Protein AF-A0A812TJQ4-F1 (afdb_monomer)

Solvent-accessible surface area (backbone atoms only — not comparable to full-atom values): 11816 Å² total; per-residue (Å²): 116,70,71,61,57,50,56,60,50,46,57,49,60,72,51,24,31,85,94,29,49,72,49,58,52,62,63,62,47,48,61,60,59,53,50,46,32,61,69,75,33,72,90,37,63,66,59,23,49,51,51,35,42,51,52,53,50,53,49,46,52,50,48,72,71,55,58,30,37,68,50,67,63,57,45,52,50,54,46,51,53,50,49,52,50,44,52,48,49,57,59,53,57,76,70,57,77,92,57,60,73,75,54,37,58,55,40,50,53,48,52,53,48,50,50,52,51,50,51,52,50,47,53,53,49,50,50,48,51,51,45,53,50,49,54,63,67,64,51,85,74,92,80,83,86,68,99,78,67,68,79,80,68,62,54,70,66,58,45,51,49,51,52,51,54,49,52,53,54,57,71,71,44,55,71,68,58,49,51,53,58,56,66,73,46,54,74,68,57,49,53,52,51,53,50,51,53,53,49,44,51,70,77,69,49,133

Mean predicted aligned error: 12.9 Å

Sequence (206 aa):
NYQRHVAASEFLIDKFRLDSWWFGLPLLLRGPLLSLPLLLFTNNPATQVVLMSLTLIAYVVL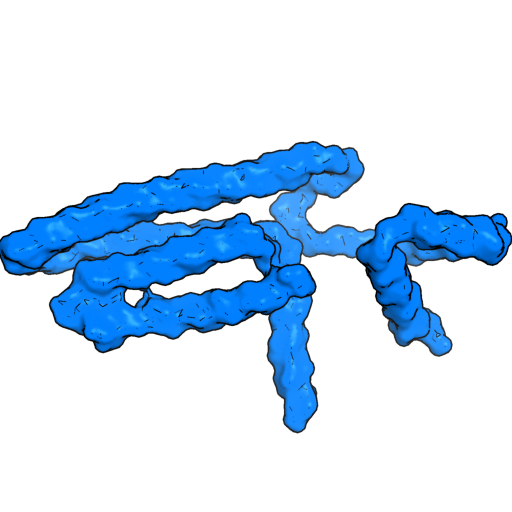LSLAWPFKVPILNAVDAACTWALILLILGGSLHLPPMDEEMLMSAAVSTVGSVIFAAVALMGALTAVIWAGAVHVRTPAERRFGILDLAFLPKHSELAESVHLTARKLLSMDYDELSEQLRMLPSFDTKLLHTSLHLLELEVLP

Structure (mmCIF, N/CA/C/O backbone):
data_AF-A0A812TJQ4-F1
#
_entry.id   AF-A0A812TJQ4-F1
#
loop_
_atom_site.group_PDB
_atom_site.id
_atom_site.type_symbol
_atom_site.label_atom_id
_atom_site.label_alt_id
_atom_site.label_comp_id
_atom_site.label_asym_id
_atom_site.label_entity_id
_atom_site.label_seq_id
_atom_site.pdbx_PDB_ins_code
_atom_site.Cartn_x
_atom_site.Cartn_y
_atom_site.Cartn_z
_atom_site.occupancy
_atom_site.B_iso_or_equiv
_atom_site.auth_seq_id
_atom_site.auth_comp_id
_atom_site.auth_asym_id
_atom_site.auth_atom_id
_atom_site.pdbx_PDB_model_num
ATOM 1 N N . ASN A 1 1 ? 15.831 -20.317 21.070 1.00 57.31 1 ASN A N 1
ATOM 2 C CA . ASN A 1 1 ? 15.302 -20.217 19.688 1.00 57.31 1 ASN A CA 1
ATOM 3 C C . ASN A 1 1 ? 13.919 -19.584 19.588 1.00 57.31 1 ASN A C 1
ATOM 5 O O . ASN A 1 1 ? 13.732 -18.800 18.672 1.00 57.31 1 ASN A O 1
ATOM 9 N N . TYR A 1 2 ? 12.989 -19.819 20.521 1.00 55.56 2 TYR A N 1
ATOM 10 C CA . TYR A 1 2 ? 11.630 -19.249 20.472 1.00 55.56 2 TYR A CA 1
ATOM 11 C C . TYR A 1 2 ? 11.585 -17.706 20.403 1.00 55.56 2 TYR A C 1
ATOM 13 O O . TYR A 1 2 ? 10.922 -17.145 19.538 1.00 55.56 2 TYR A O 1
ATOM 21 N N . GLN A 1 3 ? 12.396 -17.015 21.212 1.00 60.62 3 GLN A N 1
ATOM 22 C CA . GLN A 1 3 ? 12.445 -15.543 21.248 1.00 60.62 3 GLN A CA 1
ATOM 23 C C . GLN A 1 3 ? 12.819 -14.877 19.907 1.00 60.62 3 GLN A C 1
ATOM 25 O O . GLN A 1 3 ? 12.382 -13.764 19.638 1.00 60.62 3 GLN A O 1
ATOM 30 N N . ARG A 1 4 ? 13.584 -15.549 19.031 1.00 56.75 4 ARG A N 1
ATOM 31 C CA . ARG A 1 4 ? 13.962 -14.987 17.718 1.00 56.75 4 ARG A CA 1
ATOM 32 C C . ARG A 1 4 ? 12.811 -15.016 16.711 1.00 56.75 4 ARG A C 1
ATOM 34 O O . ARG A 1 4 ? 12.702 -14.111 15.892 1.00 56.75 4 ARG A O 1
ATOM 41 N N . HIS A 1 5 ? 11.953 -16.033 16.780 1.00 59.09 5 HIS A N 1
ATOM 42 C CA . HIS A 1 5 ? 10.779 -16.133 15.911 1.00 59.09 5 HIS A CA 1
ATOM 43 C C . HIS A 1 5 ? 9.682 -15.147 16.326 1.00 59.09 5 HIS A C 1
ATOM 45 O O . HIS A 1 5 ? 9.005 -14.594 15.461 1.00 59.09 5 HIS A O 1
ATOM 51 N N . VAL A 1 6 ? 9.563 -14.868 17.628 1.00 67.00 6 VAL A N 1
ATOM 52 C CA . VAL A 1 6 ? 8.641 -13.853 18.157 1.00 67.00 6 VAL A CA 1
ATOM 53 C C . VAL A 1 6 ? 9.036 -12.458 17.666 1.00 67.00 6 VAL A C 1
ATOM 55 O O . VAL A 1 6 ? 8.217 -11.801 17.036 1.00 67.00 6 VAL A O 1
ATOM 58 N N . ALA A 1 7 ? 10.310 -12.068 17.788 1.00 64.69 7 ALA A N 1
ATOM 59 C CA . ALA A 1 7 ? 10.785 -10.751 17.341 1.00 64.69 7 ALA A CA 1
ATOM 60 C C . ALA A 1 7 ? 10.601 -10.496 15.826 1.00 64.69 7 ALA A C 1
ATOM 62 O O . ALA A 1 7 ? 10.274 -9.388 15.400 1.00 64.69 7 ALA A O 1
ATOM 63 N N . ALA A 1 8 ? 10.789 -11.521 14.985 1.00 61.09 8 ALA A N 1
ATOM 64 C CA . ALA A 1 8 ? 10.570 -11.398 13.540 1.00 61.09 8 ALA A CA 1
ATOM 65 C C . ALA A 1 8 ? 9.080 -11.240 13.184 1.00 61.09 8 ALA A C 1
ATOM 67 O O . ALA A 1 8 ? 8.730 -10.528 12.243 1.00 61.09 8 ALA A O 1
ATOM 68 N N . SER A 1 9 ? 8.210 -11.891 13.957 1.00 62.88 9 SER A N 1
ATOM 69 C CA . SER A 1 9 ? 6.757 -11.805 13.795 1.00 62.88 9 SER A CA 1
ATOM 70 C C . SER A 1 9 ? 6.228 -10.463 14.304 1.00 62.88 9 SER A C 1
ATOM 72 O O . SER A 1 9 ? 5.393 -9.849 13.646 1.00 62.88 9 SER A O 1
ATOM 74 N N . GLU A 1 10 ? 6.776 -9.956 15.411 1.00 67.19 10 GLU A N 1
ATOM 75 C CA . GLU A 1 10 ? 6.482 -8.623 15.946 1.00 67.19 10 GLU A CA 1
ATOM 76 C C . GLU A 1 10 ? 6.785 -7.528 14.927 1.00 67.19 10 GLU A C 1
ATOM 78 O O . GLU A 1 10 ? 5.955 -6.653 14.723 1.00 67.19 10 GLU A O 1
ATOM 83 N N . PHE A 1 11 ? 7.905 -7.606 14.202 1.00 64.69 11 PHE A N 1
ATOM 84 C CA . PHE A 1 11 ? 8.215 -6.625 13.157 1.00 64.69 11 PHE A CA 1
ATOM 85 C C . PHE A 1 11 ? 7.132 -6.545 12.066 1.00 64.69 11 PHE A C 1
ATOM 87 O O . PHE A 1 11 ? 6.786 -5.452 11.609 1.00 64.69 11 PHE A O 1
ATOM 94 N N . LEU A 1 12 ? 6.592 -7.694 11.645 1.00 62.44 12 LEU A N 1
ATOM 95 C CA . LEU A 1 12 ? 5.534 -7.750 10.635 1.00 62.44 12 LEU A CA 1
ATOM 96 C C . LEU A 1 12 ? 4.195 -7.262 11.203 1.00 62.44 12 LEU A C 1
ATOM 98 O O . LEU A 1 12 ? 3.496 -6.486 10.556 1.00 62.44 12 LEU A O 1
ATOM 102 N N . ILE A 1 13 ? 3.852 -7.675 12.421 1.00 67.25 13 ILE A N 1
ATOM 103 C CA . ILE A 1 13 ? 2.570 -7.354 13.065 1.00 67.25 13 ILE A CA 1
ATOM 104 C C . ILE A 1 13 ? 2.519 -5.890 13.525 1.00 67.25 13 ILE A C 1
ATOM 106 O O . ILE A 1 13 ? 1.453 -5.271 13.528 1.00 67.25 13 ILE A O 1
ATOM 110 N N . ASP A 1 14 ? 3.656 -5.305 13.897 1.00 73.19 14 ASP A N 1
ATOM 111 C CA . ASP A 1 14 ? 3.719 -3.937 14.400 1.00 73.19 14 ASP A CA 1
ATOM 112 C C . ASP A 1 14 ? 3.573 -2.908 13.270 1.00 73.19 14 ASP A C 1
ATOM 114 O O . ASP A 1 14 ? 2.808 -1.948 13.391 1.00 73.19 14 ASP A O 1
ATOM 118 N N . LYS A 1 15 ? 4.203 -3.153 12.114 1.00 70.88 15 LYS A N 1
ATOM 119 C CA . LYS A 1 15 ? 4.196 -2.208 10.984 1.00 70.88 15 LYS A CA 1
ATOM 120 C C . LYS A 1 15 ? 3.015 -2.373 10.029 1.00 70.88 15 LYS A C 1
ATOM 122 O O . LYS A 1 15 ? 2.535 -1.373 9.479 1.00 70.88 15 LYS A O 1
ATOM 127 N N . PHE A 1 16 ? 2.549 -3.603 9.819 1.00 77.44 16 PHE A N 1
ATOM 128 C CA . PHE A 1 16 ? 1.490 -3.896 8.856 1.00 77.44 16 PHE A CA 1
ATOM 129 C C . PHE A 1 16 ? 0.122 -4.038 9.514 1.00 77.44 16 PHE A C 1
ATOM 131 O O . PHE A 1 16 ? -0.013 -4.448 10.666 1.00 77.44 16 PHE A O 1
ATOM 138 N N . ARG A 1 17 ? -0.928 -3.702 8.766 1.00 75.50 17 ARG A N 1
ATOM 139 C CA . ARG A 1 17 ? -2.298 -4.052 9.136 1.00 75.50 17 ARG A CA 1
ATOM 140 C C . ARG A 1 17 ? -2.435 -5.573 9.162 1.00 75.50 17 ARG A C 1
ATOM 142 O O . ARG A 1 17 ? -1.946 -6.247 8.257 1.00 75.50 17 ARG A O 1
ATOM 149 N N . LEU A 1 18 ? -3.154 -6.095 10.156 1.00 74.19 18 LEU A N 1
ATOM 150 C CA . LEU A 1 18 ? -3.429 -7.530 10.284 1.00 74.19 18 LEU A CA 1
ATOM 151 C C . LEU A 1 18 ? -4.125 -8.114 9.046 1.00 74.19 18 LEU A C 1
ATOM 153 O O . LEU A 1 18 ? -3.886 -9.269 8.732 1.00 74.19 18 LEU A O 1
ATOM 157 N N . ASP A 1 19 ? -4.902 -7.328 8.299 1.00 73.44 19 ASP A N 1
ATOM 158 C CA . ASP A 1 19 ? -5.558 -7.780 7.059 1.00 73.44 19 ASP A CA 1
ATOM 159 C C . ASP A 1 19 ? -4.585 -7.917 5.868 1.00 73.44 19 ASP A C 1
ATOM 161 O O . ASP A 1 19 ? -4.862 -8.625 4.899 1.00 73.44 19 ASP A O 1
ATOM 165 N N . SER A 1 20 ? -3.423 -7.261 5.946 1.00 81.88 20 SER A N 1
ATOM 166 C CA . SER A 1 20 ? -2.443 -7.137 4.858 1.00 81.88 20 SER A CA 1
ATOM 167 C C . SER A 1 20 ? -1.052 -7.644 5.262 1.00 81.88 20 SER A C 1
ATOM 169 O O . SER A 1 20 ? -0.049 -7.241 4.674 1.00 81.88 20 SER A O 1
ATOM 171 N N . TRP A 1 21 ? -0.967 -8.544 6.249 1.00 81.81 21 TRP A N 1
ATOM 172 C CA . TRP A 1 21 ? 0.299 -9.109 6.750 1.00 81.81 21 TRP A CA 1
ATOM 173 C C . TRP A 1 21 ? 1.135 -9.790 5.653 1.00 81.81 21 TRP A C 1
ATOM 175 O O . TRP A 1 21 ? 2.367 -9.754 5.685 1.00 81.81 21 TRP A O 1
ATOM 185 N N . TRP A 1 22 ? 0.467 -10.360 4.642 1.00 85.62 22 TRP A N 1
ATOM 186 C CA . TRP A 1 22 ? 1.092 -11.003 3.484 1.00 85.62 22 TRP A CA 1
ATOM 187 C C . TRP A 1 22 ? 1.943 -10.034 2.653 1.00 85.62 22 TRP A C 1
ATOM 189 O O . TRP A 1 22 ? 2.843 -10.474 1.939 1.00 85.62 22 TRP A O 1
ATOM 199 N N . PHE A 1 23 ? 1.714 -8.721 2.772 1.00 89.31 23 PHE A N 1
ATOM 200 C CA . PHE A 1 23 ? 2.459 -7.698 2.041 1.00 89.31 23 PHE A CA 1
ATOM 201 C C . PHE A 1 23 ? 3.937 -7.609 2.448 1.00 89.31 23 PHE A C 1
ATOM 203 O O . PHE A 1 23 ? 4.776 -7.156 1.664 1.00 89.31 23 PHE A O 1
ATOM 210 N N . GLY A 1 24 ? 4.291 -8.113 3.634 1.00 87.94 24 GLY A N 1
ATOM 211 C CA . GLY A 1 24 ? 5.691 -8.256 4.027 1.00 87.94 24 GLY A CA 1
ATOM 212 C C . GLY A 1 24 ? 6.507 -9.053 3.001 1.00 87.94 24 GLY A C 1
ATOM 213 O O . GLY A 1 24 ? 7.674 -8.739 2.776 1.00 87.94 24 GLY A O 1
ATOM 214 N N . LEU A 1 25 ? 5.891 -10.021 2.310 1.00 89.81 25 LEU A N 1
ATOM 215 C CA . LEU A 1 25 ? 6.563 -10.827 1.292 1.00 89.81 25 LEU A CA 1
ATOM 216 C C . LEU A 1 25 ? 6.905 -10.016 0.020 1.00 89.81 25 LEU A C 1
ATOM 218 O O . LEU A 1 25 ? 8.087 -9.977 -0.321 1.00 89.81 25 LEU A O 1
ATOM 222 N N . PRO A 1 26 ? 5.963 -9.327 -0.662 1.00 91.56 26 PRO A N 1
ATOM 223 C CA . PRO A 1 26 ? 6.285 -8.383 -1.735 1.00 91.56 26 PRO A CA 1
ATOM 224 C C . PRO A 1 26 ? 7.348 -7.344 -1.359 1.00 91.56 26 PRO A C 1
ATOM 226 O O . PRO A 1 26 ? 8.240 -7.075 -2.163 1.00 91.56 26 PRO A O 1
ATOM 229 N N . LEU A 1 27 ? 7.295 -6.792 -0.139 1.00 91.12 27 LEU A N 1
ATOM 230 C CA . LEU A 1 27 ? 8.295 -5.831 0.338 1.00 91.12 27 LEU A CA 1
ATOM 231 C C . LEU A 1 27 ? 9.701 -6.448 0.404 1.00 91.12 27 LEU A C 1
ATOM 233 O O . LEU A 1 27 ? 10.663 -5.828 -0.046 1.00 91.12 27 LEU A O 1
ATOM 237 N N . LEU A 1 28 ? 9.823 -7.669 0.928 1.00 90.81 28 LEU A N 1
ATOM 238 C CA . LEU A 1 28 ? 11.103 -8.377 1.028 1.00 90.81 28 LEU A CA 1
ATOM 239 C C . LEU A 1 28 ? 11.617 -8.847 -0.338 1.00 90.81 28 LEU A C 1
ATOM 241 O O . LEU A 1 28 ? 12.813 -8.756 -0.606 1.00 90.81 28 LEU A O 1
ATOM 245 N N . LEU A 1 29 ? 10.726 -9.323 -1.213 1.00 93.19 29 LEU A N 1
ATOM 246 C CA . LEU A 1 29 ? 11.076 -9.810 -2.551 1.00 93.19 29 LEU A CA 1
ATOM 247 C C . LEU A 1 29 ? 11.483 -8.690 -3.508 1.00 93.19 29 LEU A C 1
ATOM 249 O O . LEU A 1 29 ? 12.239 -8.945 -4.444 1.00 93.19 29 LEU A O 1
ATOM 253 N N . ARG A 1 30 ? 11.037 -7.452 -3.270 1.00 93.31 30 ARG A N 1
ATOM 254 C CA . ARG A 1 30 ? 11.365 -6.293 -4.108 1.00 93.31 30 ARG A CA 1
ATOM 255 C C . ARG A 1 30 ? 12.871 -6.134 -4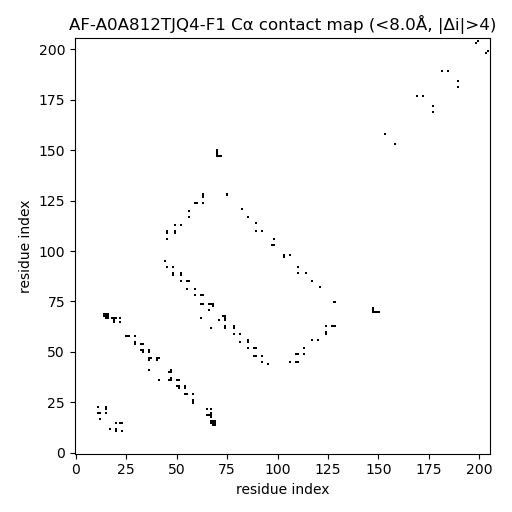.327 1.00 93.31 30 ARG A C 1
ATOM 257 O O . ARG A 1 30 ? 13.294 -5.964 -5.462 1.00 93.31 30 ARG A O 1
ATOM 264 N N . GLY A 1 31 ? 13.679 -6.190 -3.268 1.00 92.88 31 GLY A N 1
ATOM 265 C CA . GLY A 1 31 ? 15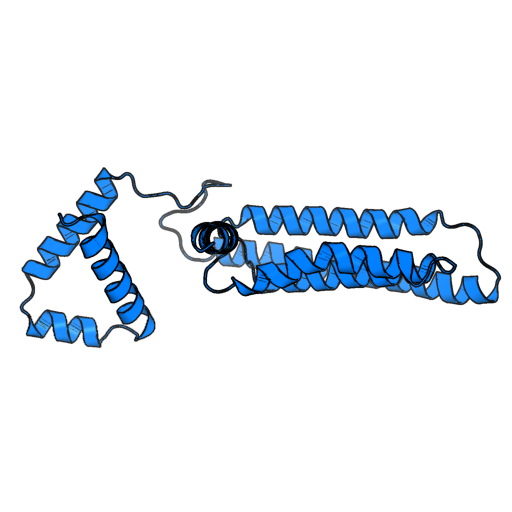.135 -6.013 -3.370 1.00 92.88 31 GLY A CA 1
ATOM 266 C C . GLY A 1 31 ? 15.801 -7.059 -4.279 1.00 92.88 31 GLY A C 1
ATOM 267 O O . GLY A 1 31 ? 16.426 -6.680 -5.270 1.00 92.88 31 GLY A O 1
ATOM 268 N N . PRO A 1 32 ? 15.633 -8.364 -3.999 1.00 94.25 32 PRO A N 1
ATOM 269 C CA . PRO A 1 32 ? 16.142 -9.441 -4.851 1.00 94.25 32 PRO A CA 1
ATOM 270 C C . PRO A 1 32 ? 15.614 -9.412 -6.293 1.00 94.25 32 PRO A C 1
ATOM 272 O O . PRO A 1 32 ? 16.364 -9.665 -7.233 1.00 94.25 32 PRO A O 1
ATOM 275 N N . LEU A 1 33 ? 14.336 -9.079 -6.498 1.00 93.25 33 LEU A N 1
ATOM 276 C CA . LEU A 1 33 ? 13.767 -8.978 -7.846 1.00 93.25 33 LEU A CA 1
ATOM 277 C C . LEU A 1 33 ? 14.369 -7.816 -8.648 1.00 93.25 33 LEU A C 1
ATOM 279 O O . LEU A 1 33 ? 14.461 -7.915 -9.866 1.00 93.25 33 LEU A O 1
ATOM 283 N N . LEU A 1 34 ? 14.826 -6.745 -7.991 1.00 93.75 34 LEU A N 1
ATOM 284 C CA . LEU A 1 34 ? 15.532 -5.649 -8.661 1.00 93.75 34 LEU A CA 1
ATOM 285 C C . LEU A 1 34 ? 16.980 -5.988 -9.015 1.00 93.75 34 LEU A C 1
ATOM 287 O O . LEU A 1 34 ? 17.499 -5.442 -9.985 1.00 93.75 34 LEU A O 1
ATOM 291 N N . SER A 1 35 ? 17.639 -6.876 -8.267 1.00 94.62 35 SER A N 1
ATOM 292 C CA . SER A 1 35 ? 19.011 -7.293 -8.576 1.00 94.62 35 SER A CA 1
ATOM 293 C C . SER A 1 35 ? 19.081 -8.398 -9.633 1.00 94.62 35 SER A C 1
ATOM 295 O O . SER A 1 35 ? 20.073 -8.486 -10.353 1.00 94.62 35 SER A O 1
ATOM 297 N N . LEU A 1 36 ? 18.031 -9.212 -9.781 1.00 93.00 36 LEU A N 1
ATOM 298 C CA . LEU A 1 36 ? 17.988 -10.304 -10.760 1.00 93.00 36 LEU A CA 1
ATOM 299 C C . LEU A 1 36 ? 18.231 -9.859 -12.215 1.00 93.00 36 LEU A C 1
ATOM 301 O O . LEU A 1 36 ? 19.069 -10.478 -12.873 1.00 93.00 36 LEU A O 1
ATOM 305 N N . PRO A 1 37 ? 17.582 -8.800 -12.741 1.00 91.06 37 PRO A N 1
ATOM 306 C CA . PRO A 1 37 ? 17.833 -8.335 -14.102 1.00 91.06 37 PRO A CA 1
ATOM 307 C C . PRO A 1 37 ? 19.293 -7.947 -14.341 1.00 91.06 37 PRO A C 1
ATOM 309 O O . PRO A 1 37 ? 19.843 -8.280 -15.389 1.00 91.06 37 PRO A O 1
ATOM 312 N N . LEU A 1 38 ? 19.933 -7.312 -13.352 1.00 90.94 38 LEU A N 1
ATOM 313 C CA . LEU A 1 38 ? 21.341 -6.911 -13.421 1.00 90.94 38 LEU A CA 1
ATOM 314 C C . LEU A 1 38 ? 22.278 -8.121 -13.549 1.00 90.94 38 LEU A C 1
ATOM 316 O O . LEU A 1 38 ? 23.303 -8.033 -14.218 1.00 90.94 38 LEU A O 1
ATOM 320 N N . LEU A 1 39 ? 21.919 -9.250 -12.930 1.00 94.94 39 LEU A N 1
ATOM 321 C CA . LEU A 1 39 ? 22.701 -10.488 -12.977 1.00 94.94 39 LEU A CA 1
ATOM 322 C C . LEU A 1 39 ? 22.457 -11.299 -14.256 1.00 94.94 39 LEU A C 1
ATOM 324 O O . LEU A 1 39 ? 23.391 -11.892 -14.788 1.00 94.94 39 LEU A O 1
ATOM 328 N N . LEU A 1 40 ? 21.213 -11.351 -14.738 1.00 92.38 40 LEU A N 1
ATOM 329 C CA . LEU A 1 40 ? 20.826 -12.206 -15.866 1.00 92.38 40 LEU A CA 1
ATOM 330 C C . LEU A 1 40 ? 21.074 -11.560 -17.234 1.00 92.38 40 LEU A C 1
ATOM 332 O O . LEU A 1 40 ? 21.371 -12.263 -18.196 1.00 92.38 40 LEU A O 1
ATOM 336 N N . PHE A 1 41 ? 20.958 -10.235 -17.334 1.00 87.94 41 PHE A N 1
ATOM 337 C CA . PHE A 1 41 ? 21.015 -9.509 -18.605 1.00 87.94 41 PHE A CA 1
ATOM 338 C C . PHE A 1 41 ? 22.208 -8.561 -18.667 1.00 87.94 41 PHE A C 1
ATOM 340 O O . PHE A 1 41 ? 22.078 -7.437 -19.142 1.00 87.94 41 PHE A O 1
ATOM 347 N N . THR A 1 42 ? 23.380 -8.990 -18.195 1.00 87.38 42 THR A N 1
ATOM 348 C CA . THR A 1 42 ? 24.605 -8.166 -18.120 1.00 87.38 42 THR A CA 1
ATOM 349 C C . THR A 1 42 ? 24.964 -7.468 -19.435 1.00 87.38 42 THR A C 1
ATOM 351 O O . THR A 1 42 ? 25.432 -6.335 -19.413 1.00 87.38 42 THR A O 1
ATOM 354 N N . ASN A 1 43 ? 24.675 -8.103 -20.574 1.00 85.44 43 ASN A N 1
ATOM 355 C CA . ASN A 1 43 ? 24.991 -7.585 -21.910 1.00 85.44 43 ASN A CA 1
ATOM 356 C C . ASN A 1 43 ? 23.852 -6.779 -22.561 1.00 85.44 43 ASN A C 1
ATOM 358 O O . ASN A 1 43 ? 24.022 -6.267 -23.663 1.00 85.44 43 ASN A O 1
ATOM 362 N N . ASN A 1 44 ? 22.679 -6.685 -21.927 1.00 81.88 44 ASN A N 1
ATOM 363 C CA . ASN A 1 44 ? 21.509 -6.019 -22.497 1.00 81.88 44 ASN A CA 1
ATOM 364 C C . ASN A 1 44 ? 20.891 -5.042 -21.478 1.00 81.88 44 ASN A C 1
ATOM 366 O O . ASN A 1 44 ? 19.917 -5.383 -20.797 1.00 81.88 44 ASN A O 1
ATOM 370 N N . PRO A 1 45 ? 21.436 -3.815 -21.367 1.00 82.12 45 PRO A N 1
ATOM 371 C CA . PRO A 1 45 ? 20.978 -2.839 -20.381 1.00 82.12 45 PRO A CA 1
ATOM 372 C C . PRO A 1 45 ? 19.537 -2.373 -20.629 1.00 82.12 45 PRO A C 1
ATOM 374 O O . PRO A 1 45 ? 18.825 -2.065 -19.676 1.00 82.12 45 PRO A O 1
ATOM 377 N N . ALA A 1 46 ? 19.060 -2.392 -21.878 1.00 80.12 46 ALA A N 1
ATOM 378 C CA . ALA A 1 46 ? 17.664 -2.083 -22.185 1.00 80.12 46 ALA A CA 1
ATOM 379 C C . ALA A 1 46 ? 16.711 -3.090 -21.515 1.00 80.12 46 ALA A C 1
ATOM 381 O O . ALA A 1 46 ? 15.737 -2.702 -20.870 1.00 80.12 46 ALA A O 1
ATOM 382 N N . THR A 1 47 ? 17.035 -4.384 -21.581 1.00 81.69 47 THR A N 1
ATOM 383 C CA . THR A 1 47 ? 16.243 -5.436 -20.923 1.00 81.69 47 THR A CA 1
ATOM 384 C C . THR A 1 47 ? 16.310 -5.328 -19.397 1.00 81.69 47 THR A C 1
ATOM 386 O O . THR A 1 47 ? 15.293 -5.522 -18.729 1.00 81.69 47 THR A O 1
ATOM 389 N N . GLN A 1 48 ? 17.466 -4.949 -18.833 1.00 88.56 48 GLN A N 1
ATOM 390 C CA . GLN A 1 48 ? 17.596 -4.684 -17.392 1.00 88.56 48 GLN A CA 1
ATOM 391 C C . GLN A 1 48 ? 16.619 -3.594 -16.933 1.00 88.56 48 GLN A C 1
ATOM 393 O O . GLN A 1 48 ? 15.842 -3.809 -16.002 1.00 88.56 48 GLN A O 1
ATOM 398 N N . VAL A 1 49 ? 16.615 -2.450 -17.628 1.00 85.50 49 VAL A N 1
ATOM 399 C CA . VAL A 1 49 ? 15.749 -1.298 -17.332 1.00 85.50 49 VAL A CA 1
ATOM 400 C C . VAL A 1 49 ? 14.274 -1.693 -17.367 1.00 85.50 49 VAL A C 1
ATOM 402 O O . VAL A 1 49 ? 13.526 -1.353 -16.446 1.00 85.50 49 VAL A O 1
ATOM 405 N N . VAL A 1 50 ? 13.850 -2.440 -18.392 1.00 83.06 50 VAL A N 1
ATOM 406 C CA . VAL A 1 50 ? 12.454 -2.879 -18.545 1.00 83.06 50 VAL A CA 1
ATOM 407 C C . VAL A 1 50 ? 12.030 -3.778 -17.387 1.00 83.06 50 VAL A C 1
ATOM 409 O O . VAL A 1 50 ? 11.006 -3.522 -16.755 1.00 83.06 50 VAL A O 1
ATOM 412 N N . LEU A 1 51 ? 12.818 -4.805 -17.064 1.00 86.81 51 LEU A N 1
ATOM 413 C CA . LEU A 1 51 ? 12.466 -5.768 -16.017 1.00 86.81 51 LEU A CA 1
ATOM 414 C C . LEU A 1 51 ? 12.486 -5.151 -14.613 1.00 86.81 51 LEU A C 1
ATOM 416 O O . LEU A 1 51 ? 11.608 -5.443 -13.795 1.00 86.81 51 LEU A O 1
ATOM 420 N N . MET A 1 52 ? 13.442 -4.259 -14.334 1.00 91.12 52 MET A N 1
ATOM 421 C CA . MET A 1 52 ? 13.464 -3.502 -13.079 1.00 91.12 52 MET A CA 1
ATOM 422 C C . MET A 1 52 ? 12.239 -2.587 -12.966 1.00 91.12 52 MET A C 1
ATOM 424 O O . MET A 1 52 ? 11.580 -2.567 -11.926 1.00 91.12 52 MET A O 1
ATOM 428 N N . SER A 1 53 ? 11.883 -1.886 -14.046 1.00 87.19 53 SER A N 1
ATOM 429 C CA . SER A 1 53 ? 10.706 -1.009 -14.077 1.00 87.19 53 SER A CA 1
ATOM 430 C C . SER A 1 53 ? 9.408 -1.795 -13.872 1.00 87.19 53 SER A C 1
ATOM 432 O O . SER A 1 53 ? 8.579 -1.397 -13.058 1.00 87.19 53 SER A O 1
ATOM 434 N N . LEU A 1 54 ? 9.253 -2.950 -14.528 1.00 86.62 54 LEU A N 1
ATOM 435 C CA . LEU A 1 54 ? 8.100 -3.840 -14.342 1.00 86.62 54 LEU A CA 1
ATOM 436 C C . LEU A 1 54 ? 7.969 -4.322 -12.893 1.00 86.62 54 LEU A C 1
ATOM 438 O O . LEU A 1 54 ? 6.869 -4.317 -12.342 1.00 86.62 54 LEU A O 1
ATOM 442 N N . THR A 1 55 ? 9.088 -4.678 -12.259 1.00 92.38 55 THR A N 1
ATOM 443 C CA . THR A 1 55 ? 9.120 -5.098 -10.851 1.00 92.38 55 THR A CA 1
ATOM 444 C C . THR A 1 55 ? 8.617 -3.986 -9.927 1.00 92.38 55 THR A C 1
ATOM 446 O O . THR A 1 55 ? 7.773 -4.228 -9.062 1.00 92.38 55 THR A O 1
ATOM 449 N N . LEU A 1 56 ? 9.093 -2.751 -10.122 1.00 91.25 56 LEU A N 1
ATOM 450 C CA . LEU A 1 56 ? 8.660 -1.602 -9.321 1.00 91.25 56 LEU A CA 1
ATOM 451 C C . LEU A 1 56 ? 7.196 -1.224 -9.576 1.00 91.25 56 LEU A C 1
ATOM 453 O O . LEU A 1 56 ? 6.488 -0.894 -8.626 1.00 91.25 56 LEU A O 1
ATOM 457 N N . ILE A 1 57 ? 6.725 -1.298 -10.824 1.00 86.31 57 ILE A N 1
ATOM 458 C CA . ILE A 1 57 ? 5.322 -1.024 -11.167 1.00 86.31 57 ILE A CA 1
ATOM 459 C C . ILE A 1 57 ? 4.404 -2.054 -10.506 1.00 86.31 57 ILE A C 1
ATOM 461 O O . ILE A 1 57 ? 3.435 -1.672 -9.854 1.00 86.31 57 ILE A O 1
ATOM 465 N N . ALA A 1 58 ? 4.726 -3.348 -10.609 1.00 88.88 58 ALA A N 1
ATOM 466 C CA . ALA A 1 58 ? 3.963 -4.405 -9.950 1.00 88.88 58 ALA A CA 1
ATOM 467 C C . ALA A 1 58 ? 3.903 -4.191 -8.429 1.00 88.88 58 ALA A C 1
ATOM 469 O O . ALA A 1 58 ? 2.835 -4.311 -7.826 1.00 88.88 58 ALA A O 1
ATOM 470 N N . TYR A 1 59 ? 5.026 -3.799 -7.819 1.00 93.12 59 TYR A N 1
ATOM 471 C CA . TYR A 1 59 ? 5.078 -3.451 -6.401 1.00 93.12 59 TYR A CA 1
ATOM 472 C C . TYR A 1 59 ? 4.161 -2.268 -6.054 1.00 93.12 59 TYR A C 1
ATOM 474 O O . TYR A 1 59 ? 3.374 -2.369 -5.116 1.00 93.12 59 TYR A O 1
ATOM 482 N N . VAL A 1 60 ? 4.209 -1.167 -6.813 1.00 88.19 60 VAL A N 1
ATOM 483 C CA . VAL A 1 60 ? 3.356 0.015 -6.575 1.00 88.19 60 VAL A CA 1
ATOM 484 C C . VAL A 1 60 ? 1.876 -0.305 -6.755 1.00 88.19 60 VAL A C 1
ATOM 486 O O . VAL A 1 60 ? 1.055 0.186 -5.981 1.00 88.19 60 VAL A O 1
ATOM 489 N N . VAL A 1 61 ? 1.515 -1.133 -7.739 1.00 84.75 61 VAL A N 1
ATOM 490 C CA . VAL A 1 61 ? 0.132 -1.599 -7.918 1.00 84.75 61 VAL A CA 1
ATOM 491 C C . VAL A 1 61 ? -0.323 -2.374 -6.684 1.00 84.75 61 VAL A C 1
ATOM 493 O O . VAL A 1 61 ? -1.357 -2.042 -6.110 1.00 84.75 61 VAL A O 1
ATOM 496 N N . LEU A 1 62 ? 0.468 -3.346 -6.217 1.00 87.56 62 LEU A N 1
ATOM 497 C CA . LEU A 1 62 ? 0.148 -4.093 -4.999 1.00 87.56 62 LEU A CA 1
ATOM 498 C C . LEU A 1 62 ? 0.049 -3.169 -3.777 1.00 87.56 62 LEU A C 1
ATOM 500 O O . LEU A 1 62 ? -0.887 -3.306 -2.992 1.00 87.56 62 LEU A O 1
ATOM 504 N N . LEU A 1 63 ? 0.973 -2.215 -3.627 1.00 88.12 63 LEU A N 1
ATOM 505 C CA . LEU A 1 63 ? 0.969 -1.231 -2.540 1.00 88.12 63 LEU A CA 1
ATOM 506 C C . LEU A 1 63 ? -0.317 -0.391 -2.555 1.00 88.12 63 LEU A C 1
ATOM 508 O O . LEU A 1 63 ? -0.955 -0.213 -1.517 1.00 88.12 63 LEU A O 1
ATOM 512 N N . SER A 1 64 ? -0.724 0.070 -3.740 1.00 82.38 64 SER A N 1
ATOM 513 C CA . SER A 1 64 ? -1.917 0.902 -3.939 1.00 82.38 64 SER A CA 1
ATOM 514 C C . SER A 1 64 ? -3.220 0.134 -3.721 1.00 82.38 64 SER A C 1
ATOM 516 O O . SER A 1 64 ? -4.218 0.740 -3.342 1.00 82.38 64 SER A O 1
ATOM 518 N N . LEU A 1 65 ? -3.224 -1.182 -3.951 1.00 80.06 65 LEU A N 1
ATOM 519 C CA . LEU A 1 65 ? -4.382 -2.045 -3.706 1.00 80.06 65 LEU A CA 1
ATOM 520 C C . LEU A 1 65 ? -4.490 -2.465 -2.235 1.00 80.06 65 LEU A C 1
ATOM 522 O O . LEU A 1 65 ? -5.588 -2.498 -1.688 1.00 80.06 65 LEU A O 1
ATOM 526 N N . ALA A 1 66 ? -3.366 -2.793 -1.593 1.00 83.25 66 ALA A N 1
ATOM 527 C CA . ALA A 1 66 ? -3.364 -3.409 -0.268 1.00 83.25 66 ALA A CA 1
ATOM 528 C C . ALA A 1 66 ? -3.293 -2.412 0.901 1.00 83.25 66 ALA A C 1
ATOM 530 O O . ALA A 1 66 ? -3.684 -2.783 2.010 1.00 83.25 66 ALA A O 1
ATOM 531 N N . TRP A 1 67 ? -2.765 -1.194 0.683 1.00 84.56 67 TRP A N 1
ATOM 532 C CA . TRP A 1 67 ? -2.499 -0.178 1.724 1.00 84.56 67 TRP A CA 1
ATOM 533 C C . TRP A 1 67 ? -2.013 -0.791 3.048 1.00 84.56 67 TRP A C 1
ATOM 535 O O . TRP A 1 67 ? -2.661 -0.679 4.095 1.00 84.56 67 TRP A O 1
ATOM 545 N N . PRO A 1 68 ? -0.900 -1.533 2.984 1.00 85.75 68 PRO A N 1
ATOM 546 C CA . PRO A 1 68 ? -0.516 -2.486 4.009 1.00 85.75 68 PRO A CA 1
ATOM 547 C C . PRO A 1 68 ? -0.045 -1.818 5.302 1.00 85.75 68 PRO A C 1
ATOM 549 O O . PRO A 1 68 ? -0.170 -2.420 6.368 1.00 85.75 68 PRO A O 1
ATOM 552 N N . PHE A 1 69 ? 0.487 -0.593 5.249 1.00 84.62 69 PHE A N 1
ATOM 553 C CA . PHE A 1 69 ? 0.996 0.085 6.439 1.00 84.62 69 PHE A CA 1
ATOM 554 C C . PHE A 1 69 ? -0.145 0.645 7.291 1.00 84.62 69 PHE A C 1
ATOM 556 O O . PHE A 1 69 ? -1.068 1.274 6.768 1.00 84.62 69 PHE A O 1
ATOM 563 N N . LYS A 1 70 ? -0.043 0.472 8.620 1.00 78.62 70 LYS A N 1
ATOM 564 C CA . LYS A 1 70 ? -1.018 1.018 9.587 1.00 78.62 70 LYS A CA 1
ATOM 565 C C . LYS A 1 70 ? -1.141 2.539 9.492 1.00 78.62 70 LYS A C 1
ATOM 567 O O . LYS A 1 70 ? -2.235 3.074 9.635 1.00 78.62 70 LYS A O 1
ATOM 572 N N . VAL A 1 71 ? -0.021 3.223 9.248 1.00 77.19 71 VAL A N 1
ATOM 573 C CA . VAL A 1 71 ? 0.029 4.678 9.086 1.00 77.19 71 VAL A CA 1
ATOM 574 C C . VAL A 1 71 ? -0.147 5.022 7.599 1.00 77.19 71 VAL A C 1
ATOM 576 O O . VAL A 1 71 ? 0.734 4.692 6.800 1.00 77.19 71 VAL A O 1
ATOM 579 N N . PRO A 1 72 ? -1.230 5.718 7.199 1.00 73.88 72 PRO A N 1
ATOM 580 C CA . PRO A 1 72 ? -1.519 6.026 5.797 1.00 73.88 72 PRO A CA 1
ATOM 581 C C . PRO A 1 72 ? -0.383 6.760 5.077 1.00 73.88 72 PRO A C 1
ATOM 583 O O . PRO A 1 72 ? -0.101 6.453 3.919 1.00 73.88 72 PRO A O 1
ATOM 586 N N . ILE A 1 73 ? 0.317 7.671 5.766 1.00 75.38 73 ILE A N 1
ATOM 587 C CA . ILE A 1 73 ? 1.421 8.419 5.157 1.00 75.38 73 ILE A CA 1
ATOM 588 C C . ILE A 1 73 ? 2.600 7.526 4.757 1.00 75.38 73 ILE A C 1
ATOM 590 O O . ILE A 1 73 ? 3.262 7.822 3.770 1.00 75.38 73 ILE A O 1
ATOM 594 N N . LEU A 1 74 ? 2.836 6.403 5.444 1.00 80.88 74 LEU A N 1
ATOM 595 C CA . LEU A 1 74 ? 3.911 5.484 5.064 1.00 80.88 74 LEU A CA 1
ATOM 596 C C . LEU A 1 74 ? 3.631 4.829 3.708 1.00 80.88 74 LEU A C 1
ATOM 598 O O . LEU A 1 74 ? 4.556 4.682 2.916 1.00 80.88 74 LEU A O 1
ATOM 602 N N . ASN A 1 75 ? 2.365 4.519 3.398 1.00 84.44 75 ASN A N 1
ATOM 603 C CA . ASN A 1 75 ? 1.980 4.032 2.069 1.00 84.44 75 ASN A CA 1
ATOM 604 C C . ASN A 1 75 ? 2.250 5.099 0.996 1.00 84.44 75 ASN A C 1
ATOM 606 O O . ASN A 1 75 ? 2.800 4.790 -0.058 1.00 84.44 75 ASN A O 1
ATOM 610 N N . ALA A 1 76 ? 1.903 6.361 1.274 1.00 78.88 76 ALA A N 1
ATOM 611 C CA . ALA A 1 76 ? 2.128 7.467 0.345 1.00 78.88 76 ALA A CA 1
ATOM 612 C C . ALA A 1 76 ? 3.624 7.740 0.113 1.00 78.88 76 ALA A C 1
ATOM 614 O O . ALA A 1 76 ? 4.044 7.922 -1.028 1.00 78.88 76 ALA A O 1
ATOM 615 N N . VAL A 1 77 ? 4.431 7.729 1.179 1.00 81.44 77 VAL A N 1
ATOM 616 C CA . VAL A 1 77 ? 5.886 7.913 1.101 1.00 81.44 77 VAL A CA 1
ATOM 617 C C . VAL A 1 77 ? 6.534 6.769 0.327 1.00 81.44 77 VAL A C 1
ATOM 619 O O . VAL A 1 77 ? 7.309 7.032 -0.587 1.00 81.44 77 VAL A O 1
ATOM 622 N N . ASP A 1 78 ? 6.196 5.512 0.623 1.00 88.50 78 ASP A N 1
ATOM 623 C CA . ASP A 1 78 ? 6.770 4.368 -0.094 1.00 88.50 78 ASP A CA 1
ATOM 624 C C . ASP A 1 78 ? 6.352 4.348 -1.576 1.00 88.50 78 ASP A C 1
ATOM 626 O O . ASP A 1 78 ? 7.177 4.084 -2.456 1.00 88.50 78 ASP A O 1
ATOM 630 N N . ALA A 1 79 ? 5.110 4.734 -1.888 1.00 85.75 79 ALA A N 1
ATOM 631 C CA . ALA A 1 79 ? 4.662 4.919 -3.266 1.00 85.75 79 ALA A CA 1
ATOM 632 C C . ALA A 1 79 ? 5.461 6.027 -3.973 1.00 85.75 79 ALA A C 1
ATOM 634 O O . ALA A 1 79 ? 5.957 5.812 -5.080 1.00 85.75 79 ALA A O 1
ATOM 635 N N . ALA A 1 80 ? 5.641 7.186 -3.332 1.00 81.56 80 ALA A N 1
ATOM 636 C CA . ALA A 1 80 ? 6.398 8.309 -3.882 1.00 81.56 80 ALA A CA 1
ATOM 637 C C . ALA A 1 80 ? 7.879 7.959 -4.109 1.00 81.56 80 ALA A C 1
ATOM 639 O O . ALA A 1 80 ? 8.414 8.213 -5.189 1.00 81.56 80 ALA A O 1
ATOM 640 N N . CYS A 1 81 ? 8.533 7.319 -3.137 1.00 85.88 81 CYS A N 1
ATOM 641 C CA . CYS A 1 81 ? 9.909 6.839 -3.272 1.00 85.88 81 CYS A CA 1
ATOM 642 C C . CYS A 1 81 ? 10.038 5.812 -4.401 1.00 85.88 81 CYS A C 1
ATOM 644 O O . CYS A 1 81 ? 10.996 5.847 -5.172 1.00 85.88 81 CYS A O 1
ATOM 646 N N . THR A 1 82 ? 9.067 4.909 -4.533 1.00 89.62 82 THR A N 1
ATOM 647 C CA . THR A 1 82 ? 9.090 3.911 -5.604 1.00 89.62 82 THR A CA 1
ATOM 648 C C . THR A 1 82 ? 8.896 4.543 -6.978 1.00 89.62 82 THR A C 1
ATOM 650 O O . THR A 1 82 ? 9.590 4.167 -7.920 1.00 89.62 82 THR A O 1
ATOM 653 N N . TRP A 1 83 ? 8.044 5.562 -7.086 1.00 82.50 83 TRP A N 1
ATOM 654 C CA . TRP A 1 83 ? 7.918 6.362 -8.301 1.00 82.50 83 TRP A CA 1
ATOM 655 C C . TRP A 1 83 ? 9.196 7.107 -8.661 1.00 82.50 83 TRP A C 1
ATOM 657 O O . TRP A 1 83 ? 9.613 7.068 -9.817 1.00 82.50 83 TRP A O 1
ATOM 667 N N . ALA A 1 84 ? 9.850 7.732 -7.683 1.00 81.88 84 ALA A N 1
ATOM 668 C CA . ALA A 1 84 ? 11.131 8.393 -7.899 1.00 81.88 84 ALA A CA 1
ATOM 669 C C . ALA A 1 84 ? 12.186 7.413 -8.441 1.00 81.88 84 ALA A C 1
ATOM 671 O O . ALA A 1 84 ? 12.921 7.755 -9.362 1.00 81.88 84 ALA A O 1
ATOM 672 N N . LEU A 1 85 ? 12.215 6.174 -7.934 1.00 87.94 85 LEU A N 1
ATOM 673 C CA . LEU A 1 85 ? 13.104 5.125 -8.441 1.00 87.94 85 LEU A CA 1
ATOM 674 C C . LEU A 1 85 ? 12.768 4.701 -9.876 1.00 87.94 85 LEU A C 1
ATOM 676 O O . LEU A 1 85 ? 13.684 4.546 -10.679 1.00 87.94 85 LEU A O 1
ATOM 680 N N . ILE A 1 86 ? 11.485 4.549 -10.223 1.00 85.50 86 ILE A N 1
ATOM 681 C CA . ILE A 1 86 ? 11.066 4.253 -11.604 1.00 85.50 86 ILE A CA 1
ATOM 682 C C . ILE A 1 86 ? 11.535 5.367 -12.546 1.00 85.50 86 ILE A C 1
ATOM 684 O O . ILE A 1 86 ? 12.167 5.090 -13.563 1.00 85.50 86 ILE A O 1
ATOM 688 N N . LEU A 1 87 ? 11.279 6.629 -12.189 1.00 80.19 87 LEU A N 1
ATOM 689 C CA . LEU A 1 87 ? 11.695 7.784 -12.987 1.00 80.19 87 LEU A CA 1
ATOM 690 C C . LEU A 1 87 ? 13.218 7.879 -13.110 1.00 80.19 87 LEU A C 1
ATOM 692 O O . LEU A 1 87 ? 13.717 8.204 -14.182 1.00 80.19 87 LEU A O 1
ATOM 696 N N . LEU A 1 88 ? 13.956 7.559 -12.045 1.00 82.69 88 LEU A N 1
ATOM 697 C CA . LEU A 1 88 ? 15.416 7.528 -12.061 1.00 82.69 88 LEU A CA 1
ATOM 698 C C . LEU A 1 88 ? 15.949 6.454 -13.019 1.00 82.69 88 LEU A C 1
ATOM 700 O O . LEU A 1 88 ? 16.843 6.739 -13.811 1.00 82.69 88 LEU A O 1
ATOM 704 N N . ILE A 1 89 ? 15.389 5.241 -12.979 1.00 85.81 89 ILE A N 1
ATOM 705 C CA . ILE A 1 89 ? 15.789 4.130 -13.857 1.00 85.81 89 ILE A CA 1
ATOM 706 C C . ILE A 1 89 ? 15.488 4.466 -15.322 1.00 85.81 89 ILE A C 1
ATOM 708 O O . ILE A 1 89 ? 16.355 4.320 -16.185 1.00 85.81 89 ILE A O 1
ATOM 712 N N . LEU A 1 90 ? 14.287 4.976 -15.606 1.00 79.75 90 LEU A N 1
ATOM 713 C CA . LEU A 1 90 ? 13.895 5.368 -16.961 1.00 79.75 90 LEU A CA 1
ATOM 714 C C . LEU A 1 90 ? 14.701 6.572 -17.465 1.00 79.75 90 LEU A C 1
ATOM 716 O O . LEU A 1 90 ? 15.174 6.558 -18.598 1.00 79.75 90 LEU A O 1
ATOM 720 N N . GLY A 1 91 ? 14.930 7.586 -16.630 1.00 74.69 91 GLY A N 1
ATOM 721 C CA . GLY A 1 91 ? 15.762 8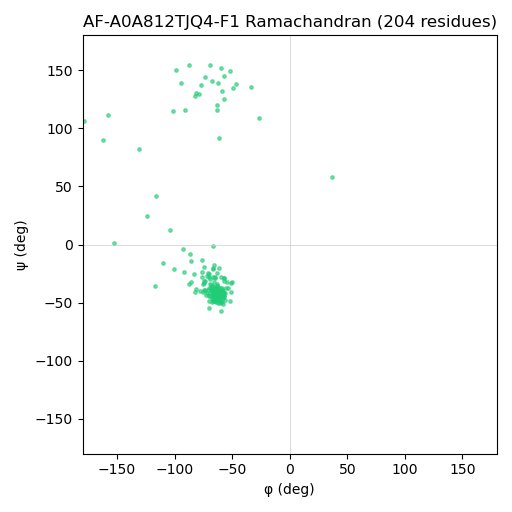.742 -16.977 1.00 74.69 91 GLY A CA 1
ATOM 722 C C . GLY A 1 91 ? 17.227 8.365 -17.215 1.00 74.69 91 GLY A C 1
ATOM 723 O O . GLY A 1 91 ? 17.856 8.866 -18.147 1.00 74.69 91 GLY A O 1
ATOM 724 N N . GLY A 1 92 ? 17.759 7.426 -16.430 1.00 74.38 92 GLY A N 1
ATOM 725 C CA . GLY A 1 92 ? 19.087 6.852 -16.644 1.00 74.38 92 GLY A CA 1
ATOM 726 C C . GLY A 1 92 ? 19.196 6.098 -17.971 1.00 74.38 92 GLY A C 1
ATOM 727 O O . GLY A 1 92 ? 20.219 6.193 -18.645 1.00 74.38 92 GLY A O 1
ATOM 728 N N . SER A 1 93 ? 18.122 5.424 -18.400 1.00 77.19 93 SER A N 1
ATOM 729 C CA . SER A 1 93 ? 18.104 4.672 -19.662 1.00 77.19 93 SER A CA 1
ATOM 730 C C . SER A 1 93 ? 18.299 5.544 -20.910 1.00 77.19 93 SER A C 1
ATOM 732 O O . SE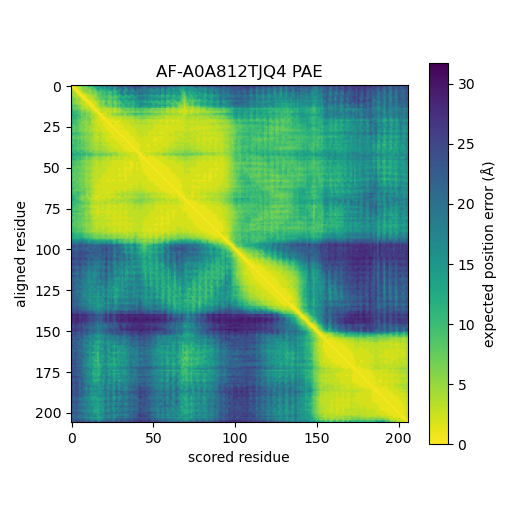R A 1 93 ? 18.819 5.062 -21.914 1.00 77.19 93 SER A O 1
ATOM 734 N N . LEU A 1 94 ? 17.969 6.840 -20.832 1.00 68.31 94 LEU A N 1
ATOM 735 C CA . LEU A 1 94 ? 18.189 7.806 -21.917 1.00 68.31 94 LEU A CA 1
ATOM 736 C C . LEU A 1 94 ? 19.676 8.054 -22.214 1.00 68.31 94 LEU A C 1
ATOM 738 O O . LEU A 1 94 ? 20.004 8.566 -23.279 1.00 68.31 94 LEU A O 1
ATOM 742 N N . HIS A 1 95 ? 20.566 7.701 -21.284 1.00 71.94 95 HIS A N 1
ATOM 743 C CA . HIS A 1 95 ? 22.012 7.898 -21.396 1.00 71.94 95 HIS A CA 1
ATOM 744 C C . HIS A 1 95 ? 22.766 6.599 -21.721 1.00 71.94 95 HIS A C 1
ATOM 746 O O . HIS A 1 95 ? 23.991 6.550 -21.596 1.00 71.94 95 HIS A O 1
ATOM 752 N N . LEU A 1 96 ? 22.059 5.531 -22.104 1.00 69.62 96 LEU A N 1
ATOM 753 C CA . LEU A 1 96 ? 22.706 4.290 -22.520 1.00 69.62 96 LEU A CA 1
ATOM 754 C C . LEU A 1 96 ? 23.473 4.498 -23.841 1.00 69.62 96 LEU A C 1
ATOM 756 O O . LEU A 1 96 ? 22.989 5.217 -24.719 1.00 69.62 96 LEU A O 1
ATOM 760 N N . PRO A 1 97 ? 24.672 3.897 -23.992 1.00 68.00 97 PRO A N 1
ATOM 761 C CA . PRO A 1 97 ? 25.477 4.039 -25.201 1.00 68.00 97 PRO A CA 1
ATOM 762 C C . PRO A 1 97 ? 24.722 3.534 -26.441 1.00 68.00 97 PRO A C 1
ATOM 764 O O . PRO A 1 97 ? 23.873 2.645 -26.320 1.00 68.00 97 PRO A O 1
ATOM 767 N N . PRO A 1 98 ? 25.024 4.092 -27.630 1.00 59.91 98 PRO A N 1
ATOM 768 C CA . PRO A 1 98 ? 24.335 3.739 -28.864 1.00 59.91 98 PRO A CA 1
ATOM 769 C C . PRO A 1 98 ? 24.449 2.235 -29.122 1.00 59.91 98 PRO A C 1
ATOM 771 O O . PRO A 1 98 ? 25.540 1.668 -29.122 1.00 59.91 98 PRO A O 1
ATOM 774 N N . MET A 1 99 ? 23.292 1.600 -29.288 1.00 62.97 99 MET A N 1
ATOM 775 C CA . MET A 1 99 ? 23.152 0.182 -29.605 1.00 62.97 99 MET A CA 1
ATOM 776 C C . MET A 1 99 ? 23.186 -0.019 -31.131 1.00 62.97 99 MET A C 1
ATOM 778 O O . MET A 1 99 ? 22.831 0.903 -31.865 1.00 62.97 99 MET A O 1
ATOM 782 N N . ASP A 1 100 ? 23.581 -1.206 -31.608 1.00 71.12 100 ASP A N 1
ATOM 783 C CA . ASP A 1 100 ? 23.521 -1.571 -33.038 1.00 71.12 100 ASP A CA 1
ATOM 784 C C . ASP A 1 100 ? 22.120 -1.318 -33.631 1.00 71.12 100 ASP A C 1
ATOM 786 O O . ASP A 1 100 ? 21.129 -1.445 -32.917 1.00 71.12 100 ASP A O 1
ATOM 790 N N . GLU A 1 101 ? 22.007 -0.988 -34.925 1.00 65.00 101 GLU A N 1
ATOM 791 C CA . GLU A 1 101 ? 20.754 -0.518 -35.561 1.00 65.00 101 GLU A CA 1
ATOM 792 C C . GLU A 1 101 ? 19.535 -1.445 -35.351 1.00 65.00 101 GLU A C 1
ATOM 794 O O . GLU A 1 101 ? 18.425 -0.962 -35.108 1.00 65.00 101 GLU A O 1
ATOM 799 N N . GLU A 1 102 ? 19.725 -2.771 -35.356 1.00 61.62 102 GLU A N 1
ATOM 800 C CA . GLU A 1 102 ? 18.657 -3.739 -35.038 1.00 61.62 102 GLU A CA 1
ATOM 801 C C . GLU A 1 102 ? 18.227 -3.668 -33.565 1.00 61.62 102 GLU A C 1
ATOM 803 O O . GLU A 1 102 ? 17.040 -3.731 -33.228 1.00 61.62 102 GLU A O 1
ATOM 808 N N . MET A 1 103 ? 19.196 -3.478 -32.673 1.00 60.34 103 MET A N 1
ATOM 809 C CA . MET A 1 103 ? 18.967 -3.333 -31.243 1.00 60.34 103 MET A CA 1
ATOM 810 C C . MET A 1 103 ? 18.424 -1.935 -30.908 1.00 60.34 103 MET A C 1
ATOM 812 O O . MET A 1 103 ? 17.696 -1.795 -29.933 1.00 60.34 103 MET A O 1
ATOM 816 N N . LEU A 1 104 ? 18.674 -0.929 -31.752 1.00 61.22 104 LEU A N 1
ATOM 817 C CA . LEU A 1 104 ? 18.217 0.453 -31.613 1.00 61.22 104 LEU A CA 1
ATOM 818 C C . LEU A 1 104 ? 16.720 0.611 -31.901 1.00 61.22 104 LEU A C 1
ATOM 820 O O . LEU A 1 104 ? 16.043 1.327 -31.171 1.00 61.22 104 LEU A O 1
ATOM 824 N N . MET A 1 105 ? 16.172 -0.091 -32.898 1.00 58.88 105 MET A N 1
ATOM 825 C CA . MET A 1 105 ? 14.722 -0.103 -33.159 1.00 58.88 105 MET A CA 1
ATOM 826 C C . MET A 1 105 ? 13.955 -0.852 -32.062 1.00 58.88 105 MET A C 1
ATOM 828 O O . MET A 1 105 ? 12.929 -0.371 -31.578 1.00 58.88 105 MET A O 1
ATOM 832 N N . SER A 1 106 ? 14.489 -1.991 -31.608 1.00 58.91 106 SER A N 1
ATOM 833 C CA . SER A 1 106 ? 13.947 -2.732 -30.463 1.00 58.91 106 SER A CA 1
ATOM 834 C C . SER A 1 106 ? 14.045 -1.922 -29.167 1.00 58.91 106 SER A C 1
ATOM 836 O O . SER A 1 106 ? 13.094 -1.879 -28.388 1.00 58.91 106 SER A O 1
ATOM 838 N N . ALA A 1 107 ? 15.178 -1.255 -28.935 1.00 58.62 107 ALA A N 1
ATOM 839 C CA . ALA A 1 107 ? 15.390 -0.410 -27.773 1.00 58.62 107 ALA A CA 1
ATOM 840 C C . ALA A 1 107 ? 14.487 0.818 -27.833 1.00 58.62 107 ALA A C 1
ATOM 842 O O . ALA A 1 107 ? 13.766 1.044 -26.883 1.00 58.62 107 ALA A O 1
ATOM 843 N N . ALA A 1 108 ? 14.415 1.560 -28.938 1.00 61.56 108 ALA A N 1
ATOM 844 C CA . ALA A 1 108 ? 13.572 2.749 -29.047 1.00 61.56 108 ALA A CA 1
ATOM 845 C C . ALA A 1 108 ? 12.090 2.438 -28.789 1.00 61.56 108 ALA A C 1
ATOM 847 O O . ALA A 1 108 ? 11.446 3.135 -28.006 1.00 61.56 108 ALA A O 1
ATOM 848 N N . VAL A 1 109 ? 11.560 1.358 -29.371 1.00 64.62 109 VAL A N 1
ATOM 849 C CA . VAL A 1 109 ? 10.175 0.920 -29.128 1.00 64.62 109 VAL A CA 1
ATOM 850 C C . VAL A 1 109 ? 9.985 0.468 -27.678 1.00 64.62 109 VAL A C 1
ATOM 852 O O . VAL A 1 109 ? 8.981 0.811 -27.054 1.00 64.62 109 VAL A O 1
ATOM 855 N N . SER A 1 110 ? 10.960 -0.241 -27.108 1.00 61.81 110 SER A N 1
ATOM 856 C CA . SER A 1 110 ? 10.944 -0.677 -25.710 1.00 61.81 110 SER A CA 1
ATOM 857 C C . SER A 1 110 ? 11.024 0.494 -24.726 1.00 61.81 110 SER A C 1
ATOM 859 O O . SER A 1 110 ? 10.263 0.551 -23.764 1.00 61.81 110 SER A O 1
ATOM 861 N N . THR A 1 111 ? 11.908 1.461 -24.956 1.00 66.44 111 THR A N 1
ATOM 862 C CA . THR A 1 111 ? 12.120 2.620 -24.088 1.00 66.44 111 THR A CA 1
ATOM 863 C C . THR A 1 111 ? 10.923 3.555 -24.176 1.00 66.44 111 THR A C 1
ATOM 865 O O . THR A 1 111 ? 10.339 3.881 -23.150 1.00 66.44 111 THR A O 1
ATOM 868 N N . VAL A 1 112 ? 10.463 3.904 -25.380 1.00 66.62 112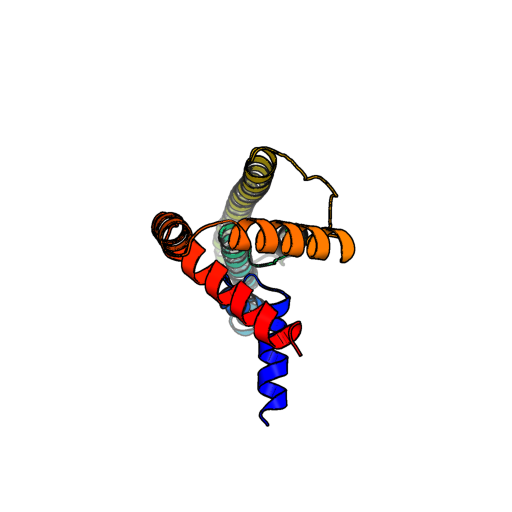 VAL A N 1
ATOM 869 C CA . VAL A 1 112 ? 9.262 4.736 -25.564 1.00 66.62 112 VAL A CA 1
ATOM 870 C C . VAL A 1 112 ? 8.020 4.029 -25.017 1.00 66.62 112 VAL A C 1
ATOM 872 O O . VAL A 1 112 ? 7.243 4.640 -24.285 1.00 66.62 112 VAL A O 1
ATOM 875 N N . GLY A 1 113 ? 7.858 2.731 -25.286 1.00 67.25 113 GLY A N 1
ATOM 876 C CA . GLY A 1 113 ? 6.763 1.926 -24.746 1.00 67.25 113 GLY A CA 1
ATOM 877 C C . GLY A 1 113 ? 6.788 1.850 -23.218 1.00 67.25 113 GLY A C 1
ATOM 878 O O . GLY A 1 113 ? 5.756 2.050 -22.582 1.00 67.25 113 GLY A O 1
ATOM 879 N N . SER A 1 114 ? 7.962 1.645 -22.615 1.00 64.38 114 SER A N 1
ATOM 880 C CA . SER A 1 114 ? 8.128 1.610 -21.157 1.00 64.38 114 SER A CA 1
ATOM 881 C C . SER A 1 114 ? 7.904 2.973 -20.501 1.00 64.38 114 SER A C 1
ATOM 883 O O . SER A 1 114 ? 7.311 3.028 -19.429 1.00 64.38 114 SER A O 1
ATOM 885 N N . VAL A 1 115 ? 8.286 4.075 -21.155 1.00 67.94 115 VAL A N 1
ATOM 886 C CA . VAL A 1 115 ? 8.047 5.443 -20.675 1.00 67.94 115 VAL A CA 1
ATOM 887 C C . VAL A 1 115 ? 6.563 5.795 -20.746 1.00 67.94 115 VAL A C 1
ATOM 889 O O . VAL A 1 115 ? 6.019 6.315 -19.776 1.00 67.94 115 VAL A O 1
ATOM 892 N N . ILE A 1 116 ? 5.881 5.469 -21.848 1.00 72.69 116 ILE A N 1
ATOM 893 C CA . ILE A 1 116 ? 4.431 5.678 -21.982 1.00 72.69 116 ILE A CA 1
ATOM 894 C C . ILE A 1 116 ? 3.678 4.808 -20.971 1.00 72.69 116 ILE A C 1
ATOM 896 O O . ILE A 1 116 ? 2.791 5.298 -20.276 1.00 72.69 116 ILE A O 1
ATOM 900 N N . PHE A 1 117 ? 4.056 3.537 -20.834 1.00 70.25 117 PHE A N 1
ATOM 901 C CA . PHE A 1 117 ? 3.456 2.630 -19.859 1.00 70.25 117 PHE A CA 1
ATOM 902 C C . PHE A 1 117 ? 3.684 3.107 -18.420 1.00 70.25 117 PHE A C 1
ATOM 904 O O . PHE A 1 117 ? 2.744 3.135 -17.630 1.00 70.25 117 PHE A O 1
ATOM 911 N N . ALA A 1 118 ? 4.896 3.556 -18.087 1.00 66.88 118 ALA A N 1
ATOM 912 C CA . ALA A 1 118 ? 5.205 4.133 -16.785 1.00 66.88 118 ALA A CA 1
ATOM 913 C C . ALA A 1 118 ? 4.440 5.437 -16.536 1.00 66.88 118 ALA A C 1
ATOM 915 O O . ALA A 1 118 ? 3.970 5.645 -15.425 1.00 66.88 118 ALA A O 1
ATOM 916 N N . ALA A 1 119 ? 4.249 6.284 -17.550 1.00 70.31 119 ALA A N 1
ATOM 917 C CA . ALA A 1 119 ? 3.451 7.503 -17.442 1.00 70.31 119 ALA A CA 1
ATOM 918 C C . ALA A 1 119 ? 1.959 7.201 -17.214 1.00 70.31 119 ALA A C 1
ATOM 920 O O . ALA A 1 119 ? 1.318 7.837 -16.377 1.00 70.31 119 ALA A O 1
ATOM 921 N N . VAL A 1 120 ? 1.403 6.196 -17.898 1.00 74.81 120 VAL A N 1
ATOM 922 C CA . VAL A 1 120 ? 0.022 5.735 -17.677 1.00 74.81 120 VAL A CA 1
ATOM 923 C C . VAL A 1 120 ? -0.122 5.106 -16.292 1.00 74.81 120 VAL A C 1
ATOM 925 O O . VAL A 1 120 ? -1.072 5.417 -15.576 1.00 74.81 120 VAL A O 1
ATOM 928 N N . ALA A 1 121 ? 0.841 4.284 -15.872 1.00 66.06 121 ALA A N 1
ATOM 929 C CA . ALA A 1 121 ? 0.878 3.720 -14.529 1.00 66.06 121 ALA A CA 1
ATOM 930 C C . ALA A 1 121 ? 1.031 4.814 -13.456 1.00 66.06 121 ALA A C 1
ATOM 932 O O . ALA A 1 121 ? 0.407 4.713 -12.404 1.00 66.06 121 ALA A O 1
ATOM 933 N N . LEU A 1 122 ? 1.784 5.886 -13.735 1.00 68.56 122 LEU A N 1
ATOM 934 C CA . LEU A 1 122 ? 1.956 7.051 -12.859 1.00 68.56 122 LEU A CA 1
ATOM 935 C C . LEU A 1 122 ? 0.638 7.790 -12.704 1.00 68.56 122 LEU A C 1
ATOM 937 O O . LEU A 1 122 ? 0.218 8.053 -11.581 1.00 68.56 122 LEU A O 1
ATOM 941 N N . MET A 1 123 ? -0.055 8.067 -13.808 1.00 75.94 123 MET A N 1
ATOM 942 C CA . MET A 1 123 ? -1.384 8.668 -13.748 1.00 75.94 123 MET A CA 1
ATOM 943 C C . MET A 1 123 ? -2.382 7.761 -13.021 1.00 75.94 123 MET A C 1
ATOM 945 O O . MET A 1 123 ? -3.152 8.248 -12.197 1.00 75.94 123 MET A O 1
ATOM 949 N N . GLY A 1 124 ? -2.341 6.446 -13.248 1.00 70.94 124 GLY A N 1
ATOM 950 C CA . GLY A 1 124 ? -3.183 5.470 -12.551 1.00 70.94 124 GLY A CA 1
ATOM 951 C C . GLY A 1 124 ? -2.914 5.408 -11.044 1.00 70.94 124 GLY A C 1
ATOM 952 O O . GLY A 1 124 ? -3.843 5.413 -10.245 1.00 70.94 124 GLY A O 1
ATOM 953 N N . ALA A 1 125 ? -1.648 5.423 -10.631 1.00 63.66 125 ALA A N 1
ATOM 954 C CA . ALA A 1 125 ? -1.271 5.410 -9.222 1.00 63.66 125 ALA A CA 1
ATOM 955 C C . ALA A 1 125 ? -1.566 6.751 -8.538 1.00 63.66 125 ALA A C 1
ATOM 957 O O . ALA A 1 125 ? -2.090 6.765 -7.430 1.00 63.66 125 ALA A O 1
ATOM 958 N N . LEU A 1 126 ? -1.295 7.882 -9.197 1.00 70.50 126 LEU A N 1
ATOM 959 C CA . LEU A 1 126 ? -1.634 9.209 -8.677 1.00 70.50 126 LEU A CA 1
ATOM 960 C C . LEU A 1 126 ? -3.144 9.361 -8.518 1.00 70.50 126 LEU A C 1
ATOM 962 O O . LEU A 1 126 ? -3.602 9.801 -7.469 1.00 70.50 126 LEU A O 1
ATOM 966 N N . THR A 1 127 ? -3.928 8.945 -9.513 1.00 72.56 127 THR A N 1
ATOM 967 C CA . THR A 1 127 ? -5.392 8.952 -9.406 1.00 72.56 127 THR A CA 1
ATOM 968 C C . THR A 1 127 ? -5.882 7.991 -8.331 1.00 72.56 127 THR A C 1
ATOM 970 O O . THR A 1 127 ? -6.776 8.371 -7.587 1.00 72.56 127 THR A O 1
ATOM 973 N N . ALA A 1 128 ? -5.272 6.815 -8.158 1.00 65.38 128 ALA A N 1
ATOM 974 C CA . ALA A 1 128 ? -5.605 5.888 -7.076 1.00 65.38 128 ALA A CA 1
ATOM 975 C C . ALA A 1 128 ? -5.264 6.448 -5.686 1.00 65.38 128 ALA A C 1
ATOM 977 O O . ALA A 1 128 ? -6.055 6.295 -4.762 1.00 65.38 128 ALA A O 1
ATOM 978 N N . VAL A 1 129 ? -4.134 7.143 -5.529 1.00 68.38 129 VAL A N 1
ATOM 979 C CA . VAL A 1 129 ? -3.739 7.802 -4.272 1.00 68.38 129 VAL A CA 1
ATOM 980 C C . VAL A 1 129 ? -4.650 8.991 -3.973 1.00 68.38 129 VAL A C 1
ATOM 982 O O . VAL A 1 129 ? -5.122 9.131 -2.847 1.00 68.38 129 VAL A O 1
ATOM 985 N N . ILE A 1 130 ? -4.950 9.818 -4.977 1.00 74.19 130 ILE A N 1
ATOM 986 C CA . ILE A 1 130 ? -5.883 10.944 -4.854 1.00 74.19 130 ILE A CA 1
ATOM 987 C C . ILE A 1 130 ? -7.290 10.429 -4.545 1.00 74.19 130 ILE A C 1
ATOM 989 O O . ILE A 1 130 ? -7.963 10.989 -3.688 1.00 74.19 130 ILE A O 1
ATOM 993 N N . TRP A 1 131 ? -7.728 9.350 -5.194 1.00 70.69 131 TRP A N 1
ATOM 994 C CA . TRP A 1 131 ? -9.023 8.718 -4.962 1.00 70.69 131 TRP A CA 1
ATOM 995 C C . TRP A 1 131 ? -9.104 8.090 -3.575 1.00 70.69 131 TRP A C 1
ATOM 997 O O . TRP A 1 131 ? -10.056 8.354 -2.851 1.00 70.69 131 TRP A O 1
ATOM 1007 N N . ALA A 1 132 ? -8.099 7.316 -3.162 1.00 65.69 132 ALA A N 1
ATOM 1008 C CA . ALA A 1 132 ? -8.027 6.742 -1.823 1.00 65.69 132 ALA A CA 1
ATOM 1009 C C . ALA A 1 132 ? -8.018 7.845 -0.757 1.00 65.69 132 ALA A C 1
ATOM 1011 O O . ALA A 1 132 ? -8.776 7.767 0.207 1.00 65.69 132 ALA A O 1
ATOM 1012 N N . GLY A 1 133 ? -7.251 8.917 -0.976 1.00 64.75 133 GLY A N 1
ATOM 1013 C CA . GLY A 1 133 ? -7.278 10.119 -0.149 1.00 64.75 133 GLY A CA 1
ATOM 1014 C C . GLY A 1 133 ? -8.666 10.761 -0.109 1.00 64.75 133 GLY A C 1
ATOM 1015 O O . GLY A 1 133 ? -9.195 11.002 0.969 1.00 64.75 133 GLY A O 1
ATOM 1016 N N . ALA A 1 134 ? -9.303 10.971 -1.260 1.00 67.25 134 ALA A N 1
ATOM 1017 C CA . ALA A 1 134 ? -10.622 11.592 -1.369 1.00 67.25 134 ALA A CA 1
ATOM 1018 C C . ALA A 1 134 ? -11.742 10.747 -0.741 1.00 67.25 134 ALA A C 1
ATOM 1020 O O . ALA A 1 134 ? -12.636 11.298 -0.104 1.00 67.25 134 ALA A O 1
ATOM 1021 N N . VAL A 1 135 ? -11.697 9.421 -0.882 1.00 63.97 135 VAL A N 1
ATOM 1022 C CA . VAL A 1 135 ? -12.633 8.488 -0.236 1.00 63.97 135 VAL A CA 1
ATOM 1023 C C . VAL A 1 135 ? -12.446 8.515 1.278 1.00 63.97 135 VAL A C 1
ATOM 1025 O O . VAL A 1 135 ? -13.433 8.573 2.006 1.00 63.97 135 VAL A O 1
ATOM 1028 N N . HIS A 1 136 ? -11.201 8.569 1.759 1.00 59.62 136 HIS A N 1
ATOM 1029 C CA . HIS A 1 136 ? -10.915 8.681 3.190 1.00 59.62 136 HIS A CA 1
ATOM 1030 C C . HIS A 1 136 ? -11.303 10.053 3.772 1.00 59.62 136 HIS A C 1
ATOM 1032 O O . HIS A 1 136 ? -11.685 10.147 4.936 1.00 59.62 136 HIS A O 1
ATOM 1038 N N . VAL A 1 137 ? -11.254 11.115 2.959 1.00 56.03 137 VAL A N 1
ATOM 1039 C CA . VAL A 1 137 ? -11.723 12.468 3.312 1.00 56.03 137 VAL A CA 1
ATOM 1040 C C . VAL A 1 137 ? -13.256 12.558 3.317 1.00 56.03 137 VAL A C 1
ATOM 1042 O O . VAL A 1 137 ? -13.818 13.333 4.085 1.00 56.03 137 VAL A O 1
ATOM 1045 N N . ARG A 1 138 ? -13.949 11.786 2.467 1.00 55.03 138 ARG A N 1
ATOM 1046 C CA . ARG A 1 138 ? -15.418 11.812 2.329 1.00 55.03 138 ARG A CA 1
ATOM 1047 C C . ARG A 1 138 ? -16.168 10.927 3.323 1.00 55.03 138 ARG A C 1
ATOM 1049 O O . ARG A 1 138 ? -17.378 11.096 3.454 1.00 55.03 138 ARG A O 1
ATOM 1056 N N . THR A 1 139 ? -15.505 10.010 4.023 1.00 52.59 139 THR A N 1
ATOM 1057 C CA . THR A 1 139 ? -16.115 9.327 5.174 1.00 52.59 139 THR A CA 1
ATOM 1058 C C . THR A 1 139 ? -16.429 10.357 6.271 1.00 52.59 139 THR A C 1
ATOM 1060 O O . THR A 1 139 ? -15.504 11.039 6.715 1.00 52.59 139 THR A O 1
ATOM 1063 N N . PRO A 1 140 ? -17.705 10.525 6.676 1.00 45.72 140 PRO A N 1
ATOM 1064 C CA . PRO A 1 140 ? -18.137 11.628 7.526 1.00 45.72 140 PRO A CA 1
ATOM 1065 C C . PRO A 1 140 ? -17.391 11.654 8.861 1.00 45.72 140 PRO A C 1
ATOM 1067 O O . PRO A 1 140 ? -17.220 10.648 9.548 1.00 45.72 140 PRO A O 1
ATOM 1070 N N . ALA A 1 141 ? -16.923 12.858 9.164 1.00 43.59 141 ALA A N 1
ATOM 1071 C CA . ALA A 1 141 ? -16.078 13.219 10.273 1.00 43.59 141 ALA A CA 1
ATOM 1072 C C . ALA A 1 141 ? -16.865 13.333 11.580 1.00 43.59 141 ALA A C 1
ATOM 1074 O O . ALA A 1 141 ? -17.783 14.139 11.678 1.00 43.59 141 ALA A O 1
ATOM 1075 N N . GLU A 1 142 ? -16.381 12.669 12.624 1.00 42.38 142 GLU A N 1
ATOM 1076 C CA . GLU A 1 142 ? -16.290 13.357 13.917 1.00 42.38 142 GLU A CA 1
ATOM 1077 C C . GLU A 1 142 ? -14.855 13.653 14.353 1.00 42.38 142 GLU A C 1
ATOM 1079 O O . GLU A 1 142 ? -14.652 14.548 15.163 1.00 42.38 142 GLU A O 1
ATOM 1084 N N . ARG A 1 143 ? -13.818 13.034 13.778 1.00 45.59 143 ARG A N 1
ATOM 1085 C CA . ARG A 1 143 ? -12.423 13.452 14.003 1.00 45.59 143 ARG A CA 1
ATOM 1086 C C . ARG A 1 143 ? -11.547 12.975 12.861 1.00 45.59 143 ARG A C 1
ATOM 1088 O O . ARG A 1 143 ? -11.321 11.775 12.784 1.00 45.59 143 ARG A O 1
ATOM 1095 N N . ARG A 1 144 ? -11.020 13.867 12.019 1.00 47.16 144 ARG A N 1
ATOM 1096 C CA . ARG A 1 144 ? -9.765 13.644 11.267 1.00 47.16 144 ARG A CA 1
ATOM 1097 C C . ARG A 1 144 ? -9.440 14.865 10.421 1.00 47.16 144 ARG A C 1
ATOM 1099 O O . ARG A 1 144 ? -10.111 15.092 9.432 1.00 47.16 144 ARG A O 1
ATOM 1106 N N . PHE A 1 145 ? -8.431 15.623 10.848 1.00 41.50 145 PHE A N 1
ATOM 1107 C CA . PHE A 1 145 ? -7.171 15.813 10.117 1.00 41.50 145 PHE A CA 1
ATOM 1108 C C . PHE A 1 145 ? -6.110 16.350 11.095 1.00 41.50 145 PHE A C 1
ATOM 1110 O O . PHE A 1 145 ? -5.955 17.553 11.268 1.00 41.50 145 PHE A O 1
ATOM 1117 N N . GLY A 1 146 ? -5.384 15.436 11.745 1.00 44.25 146 GLY A N 1
ATOM 1118 C CA . GLY A 1 146 ? -4.002 15.653 12.180 1.00 44.25 146 GLY A CA 1
ATOM 1119 C C . GLY A 1 146 ? -3.133 14.927 11.157 1.00 44.25 146 GLY A C 1
ATOM 1120 O O . GLY A 1 146 ? -3.284 13.726 10.977 1.00 44.25 146 GLY A O 1
ATOM 1121 N 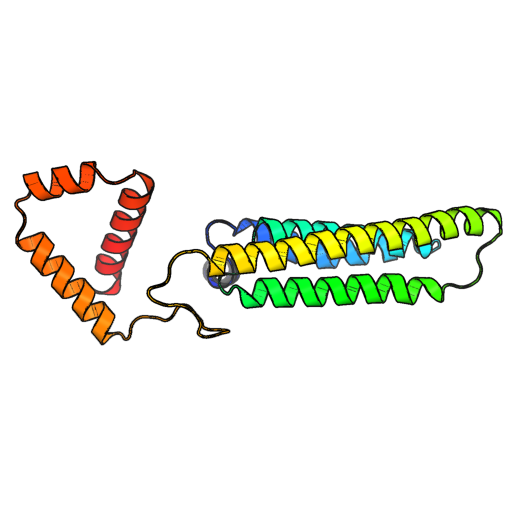N . ILE A 1 147 ? -2.326 15.640 10.383 1.00 40.03 147 ILE A N 1
ATOM 1122 C CA . ILE A 1 147 ? -1.882 15.239 9.028 1.00 40.03 147 ILE A CA 1
ATOM 1123 C C . ILE A 1 147 ? -0.959 13.988 8.973 1.00 40.03 147 ILE A C 1
ATOM 1125 O O . ILE A 1 147 ? -0.601 13.525 7.894 1.00 40.03 147 ILE A O 1
ATOM 1129 N N . LEU A 1 148 ? -0.601 13.385 10.108 1.00 47.56 148 LEU A N 1
ATOM 1130 C CA . LEU A 1 148 ? 0.462 12.377 10.204 1.00 47.56 148 LEU A CA 1
ATOM 1131 C C . LEU A 1 148 ? 0.301 11.374 11.353 1.00 47.56 148 LEU A C 1
ATOM 1133 O O . LEU A 1 148 ? 1.178 10.533 11.545 1.00 47.56 148 LEU A O 1
ATOM 1137 N N . ASP A 1 149 ? -0.768 11.476 12.141 1.00 43.91 149 ASP A N 1
ATOM 1138 C CA . ASP A 1 149 ? -0.709 10.943 13.495 1.00 43.91 149 ASP A CA 1
ATOM 1139 C C . ASP A 1 149 ? -0.963 9.438 13.549 1.00 43.91 149 ASP A C 1
ATOM 1141 O O . ASP A 1 149 ? -1.965 8.916 13.043 1.00 43.91 149 ASP A O 1
ATOM 1145 N N . LEU A 1 150 ? -0.021 8.766 14.216 1.00 47.06 150 LEU A N 1
ATOM 1146 C CA . LEU A 1 150 ? -0.224 7.515 14.924 1.00 47.06 150 LEU A CA 1
ATOM 1147 C C . LEU A 1 150 ? -1.638 7.520 15.496 1.00 47.06 150 LEU A C 1
ATOM 1149 O O . LEU A 1 150 ? -2.054 8.551 16.024 1.00 47.06 150 LEU A O 1
ATOM 1153 N N . ALA A 1 151 ? -2.359 6.400 15.358 1.00 40.78 151 ALA A N 1
ATOM 1154 C CA . ALA A 1 151 ? -3.669 6.176 15.963 1.00 40.78 151 ALA A CA 1
ATOM 1155 C C . ALA A 1 151 ? -3.794 7.028 17.223 1.00 40.78 151 ALA A C 1
ATOM 1157 O O . ALA A 1 151 ? -3.034 6.792 18.159 1.00 40.78 151 ALA A O 1
ATOM 1158 N N . PHE A 1 152 ? -4.622 8.082 17.171 1.00 49.81 152 PHE A N 1
ATOM 1159 C CA . PHE A 1 152 ? -4.781 9.020 18.275 1.00 49.81 152 PHE A CA 1
ATOM 1160 C C . PHE A 1 152 ? -5.301 8.174 19.427 1.00 49.81 152 PHE A C 1
ATOM 1162 O O . PHE A 1 152 ? -6.493 7.873 19.495 1.00 49.81 152 PHE A O 1
ATOM 1169 N N . LEU A 1 153 ? -4.373 7.657 20.230 1.00 56.78 153 LEU A N 1
ATOM 1170 C CA . LEU A 1 153 ? -4.681 6.814 21.358 1.00 56.78 153 LEU A CA 1
ATOM 1171 C C . LEU A 1 153 ? -5.489 7.746 22.248 1.00 56.78 153 LEU A C 1
ATOM 1173 O O . LEU A 1 153 ? -4.964 8.805 22.621 1.00 56.78 153 LEU A O 1
ATOM 1177 N N . PRO A 1 154 ? -6.778 7.450 22.501 1.00 64.88 154 PRO A N 1
ATOM 1178 C CA . PRO A 1 154 ? -7.539 8.245 23.447 1.00 64.88 154 PRO A CA 1
ATOM 1179 C C . PRO A 1 154 ? -6.682 8.363 24.701 1.00 64.88 154 PRO A C 1
ATOM 1181 O O . PRO A 1 154 ? -6.059 7.377 25.116 1.00 64.88 154 PRO A O 1
ATOM 1184 N N . LYS A 1 155 ? -6.581 9.575 25.263 1.00 81.12 155 LYS A N 1
ATOM 1185 C CA . LYS A 1 155 ? -5.844 9.768 26.516 1.00 81.12 155 LYS A CA 1
ATOM 1186 C C . LYS A 1 155 ? -6.297 8.677 27.478 1.00 81.12 155 LYS A C 1
ATOM 1188 O O . LYS A 1 155 ? -7.490 8.386 27.529 1.00 81.12 155 LYS A O 1
ATOM 1193 N N . HIS A 1 156 ? -5.375 8.072 28.224 1.00 83.31 156 HIS A N 1
ATOM 1194 C CA . HIS A 1 156 ? -5.707 6.924 29.076 1.00 83.31 156 HIS A CA 1
ATOM 1195 C C . HIS A 1 156 ? -6.930 7.185 29.976 1.00 83.31 156 HIS A C 1
ATOM 1197 O O . HIS A 1 156 ? -7.727 6.281 30.198 1.00 83.31 156 HIS A O 1
ATOM 1203 N N . SER A 1 157 ? -7.135 8.437 30.401 1.00 85.50 157 SER A N 1
ATOM 1204 C CA . SER A 1 157 ? -8.331 8.891 31.117 1.00 85.50 157 SER A CA 1
ATOM 1205 C C . SER A 1 157 ? -9.630 8.803 30.305 1.00 85.50 157 SER A C 1
ATOM 1207 O O . SER A 1 157 ? -10.625 8.322 30.827 1.00 85.50 157 SER A O 1
ATOM 1209 N N . GLU A 1 158 ? -9.631 9.226 29.037 1.00 85.88 158 GLU A N 1
ATOM 1210 C CA . GLU A 1 158 ? -10.800 9.163 28.141 1.00 85.88 158 GLU A CA 1
ATOM 1211 C C . GLU A 1 158 ? -11.161 7.711 27.802 1.00 85.88 158 GLU A C 1
ATOM 1213 O O . GLU A 1 158 ? -12.339 7.353 27.730 1.00 85.88 158 GLU A O 1
ATOM 1218 N N . LEU A 1 159 ? -10.146 6.856 27.616 1.00 87.06 159 LEU A N 1
ATOM 1219 C CA . LEU A 1 159 ? -10.358 5.427 27.395 1.00 87.06 159 LEU A CA 1
ATOM 1220 C C . LEU A 1 159 ? -10.941 4.763 28.644 1.00 87.06 159 LEU A C 1
ATOM 1222 O O . LEU A 1 159 ? -11.936 4.052 28.541 1.00 87.06 159 LEU A O 1
ATOM 1226 N N . ALA A 1 160 ? -10.358 5.026 29.818 1.00 90.94 160 ALA A N 1
ATOM 1227 C CA . ALA A 1 160 ? -10.859 4.509 31.087 1.00 90.94 160 ALA A CA 1
ATOM 1228 C C . ALA A 1 160 ? -12.298 4.973 31.357 1.00 90.94 160 ALA A C 1
ATOM 1230 O O . ALA A 1 160 ? -13.136 4.164 31.747 1.00 90.94 160 ALA A O 1
ATOM 1231 N N . GLU A 1 161 ? -12.610 6.242 31.084 1.00 94.56 161 GLU A N 1
ATOM 1232 C CA . GLU A 1 161 ? -13.965 6.785 31.191 1.00 94.56 161 GLU A CA 1
ATOM 1233 C C . GLU A 1 161 ? -14.935 6.075 30.238 1.00 94.56 161 GLU A C 1
ATOM 1235 O O . GLU A 1 161 ? -16.006 5.641 30.659 1.00 94.56 161 GLU A O 1
ATOM 1240 N N . SER A 1 162 ? -14.543 5.871 28.979 1.00 92.69 162 SER A N 1
ATOM 1241 C CA . SER A 1 162 ? -15.368 5.173 27.985 1.00 92.69 162 SER A CA 1
ATOM 1242 C C . SER A 1 162 ? -15.624 3.714 28.367 1.00 92.69 162 SER A C 1
ATOM 1244 O O . SER A 1 162 ? -16.759 3.241 28.275 1.00 92.69 162 SER A O 1
ATOM 1246 N N . VAL A 1 163 ? -14.595 3.003 28.844 1.00 93.88 163 VAL A N 1
ATOM 1247 C CA . VAL A 1 163 ? -14.719 1.624 29.342 1.00 93.88 163 VAL A CA 1
ATOM 1248 C C . VAL A 1 163 ? -15.636 1.585 30.562 1.00 93.88 163 VAL A C 1
ATOM 1250 O O . VAL A 1 163 ? -16.545 0.761 30.611 1.00 93.88 163 VAL A O 1
ATOM 1253 N N . HIS A 1 164 ? -15.468 2.507 31.511 1.00 94.94 164 HIS A N 1
ATOM 1254 C CA . HIS A 1 164 ? -16.283 2.563 32.721 1.00 94.94 164 HIS A CA 1
ATOM 1255 C C . HIS A 1 164 ? -17.756 2.877 32.423 1.00 94.94 164 HIS A C 1
ATOM 1257 O O . HIS A 1 164 ? -18.653 2.214 32.943 1.00 94.94 164 HIS A O 1
ATOM 1263 N N . LEU A 1 165 ? -18.025 3.848 31.546 1.00 96.19 165 LEU A N 1
ATOM 1264 C CA . LEU A 1 165 ? -19.380 4.177 31.099 1.00 96.19 165 LEU A CA 1
ATOM 1265 C C . LEU A 1 165 ? -20.033 3.004 30.366 1.00 96.19 165 LEU A C 1
ATOM 1267 O O . LEU A 1 165 ? -21.212 2.728 30.585 1.00 96.19 165 LEU A O 1
ATOM 1271 N N . THR A 1 166 ? -19.274 2.303 29.523 1.00 95.69 166 THR A N 1
ATOM 1272 C CA . THR A 1 166 ? -19.764 1.121 28.804 1.00 95.69 166 THR A CA 1
ATOM 1273 C C . THR A 1 166 ? -20.073 -0.008 29.779 1.00 95.69 166 THR A C 1
ATOM 1275 O O . THR A 1 166 ? -21.180 -0.535 29.752 1.00 95.69 166 THR A O 1
ATOM 1278 N N . ALA A 1 167 ? -19.162 -0.316 30.705 1.00 95.25 167 ALA A N 1
ATOM 1279 C CA . ALA A 1 167 ? -19.380 -1.317 31.745 1.00 95.25 167 ALA A CA 1
ATOM 1280 C C . ALA A 1 167 ? -20.617 -0.992 32.595 1.00 95.25 167 ALA A C 1
ATOM 1282 O O . ALA A 1 167 ? -21.431 -1.869 32.857 1.00 95.25 167 ALA A O 1
ATOM 1283 N N . ARG A 1 168 ? -20.816 0.279 32.965 1.00 97.00 168 ARG A N 1
ATOM 1284 C CA . ARG A 1 168 ? -21.992 0.714 33.729 1.00 97.00 168 ARG A CA 1
ATOM 1285 C C . ARG A 1 168 ? -23.299 0.541 32.954 1.00 97.00 168 ARG A C 1
ATOM 1287 O O . ARG A 1 168 ? -24.292 0.139 33.548 1.00 97.00 168 ARG A O 1
ATOM 1294 N N . LYS A 1 169 ? -23.303 0.836 31.651 1.00 96.19 169 LYS A N 1
ATOM 1295 C CA . LYS A 1 169 ? -24.466 0.595 30.784 1.00 96.19 169 LYS A CA 1
ATOM 1296 C C . LYS A 1 169 ? -24.745 -0.898 30.629 1.00 96.19 169 LYS A C 1
ATOM 1298 O O . LYS A 1 169 ? -25.889 -1.306 30.774 1.00 96.19 169 LYS A O 1
ATOM 1303 N N . LEU A 1 170 ? -23.710 -1.708 30.415 1.00 95.81 170 LEU A N 1
ATOM 1304 C CA . LEU A 1 170 ? -23.840 -3.165 30.326 1.00 95.81 170 LEU A CA 1
ATOM 1305 C C . LEU A 1 170 ? -24.376 -3.766 31.630 1.00 95.81 170 LEU A C 1
ATOM 1307 O O . LEU A 1 170 ? -25.249 -4.618 31.585 1.00 95.81 170 LEU A O 1
ATOM 1311 N N . LEU A 1 171 ? -23.919 -3.272 32.785 1.00 96.44 171 LEU A N 1
ATOM 1312 C CA . LEU A 1 171 ? -24.431 -3.673 34.100 1.00 96.44 171 LEU A CA 1
AT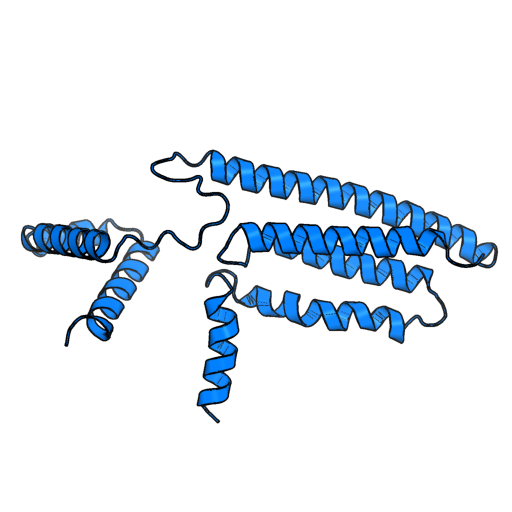OM 1313 C C . LEU A 1 171 ? -25.885 -3.252 34.349 1.00 96.44 171 LEU A C 1
ATOM 1315 O O . LEU A 1 171 ? -26.522 -3.809 35.236 1.00 96.44 171 LEU A O 1
ATOM 1319 N N . SER A 1 172 ? -26.395 -2.250 33.625 1.00 96.88 172 SER A N 1
ATOM 1320 C CA . SER A 1 172 ? -27.799 -1.835 33.724 1.00 96.88 172 SER A CA 1
ATOM 1321 C C . SER A 1 172 ? -28.746 -2.625 32.820 1.00 96.88 172 SER A C 1
ATOM 1323 O O . SER A 1 172 ? -29.952 -2.441 32.941 1.00 96.88 172 SER A O 1
ATOM 1325 N N . MET A 1 173 ? -28.217 -3.465 31.925 1.00 97.50 173 MET A N 1
ATOM 1326 C CA . MET A 1 173 ? -29.005 -4.326 31.043 1.00 97.50 173 MET A CA 1
ATOM 1327 C C . MET A 1 173 ? -29.159 -5.705 31.681 1.00 97.50 173 MET A C 1
ATOM 1329 O O . MET A 1 173 ? -28.195 -6.253 32.222 1.00 97.50 173 MET A O 1
ATOM 1333 N N . ASP A 1 174 ? -30.352 -6.287 31.579 1.00 97.50 174 ASP A N 1
ATOM 1334 C CA . ASP A 1 174 ? -30.554 -7.680 31.974 1.00 97.50 174 ASP A CA 1
ATOM 1335 C C . ASP A 1 174 ? -29.834 -8.619 30.994 1.00 97.50 174 ASP A C 1
ATOM 1337 O O . ASP A 1 174 ? -29.599 -8.286 29.829 1.00 97.50 174 ASP A O 1
ATOM 1341 N N . TYR A 1 175 ? -29.479 -9.820 31.460 1.00 95.88 175 TYR A N 1
ATOM 1342 C CA . TYR A 1 175 ? -28.712 -10.780 30.657 1.00 95.88 175 TYR A CA 1
ATOM 1343 C C . TYR A 1 175 ? -29.392 -11.104 29.319 1.00 95.88 175 TYR A C 1
ATOM 1345 O O . TYR A 1 175 ? -28.721 -11.167 28.288 1.00 95.88 175 TYR A O 1
ATOM 1353 N N . ASP A 1 176 ? -30.715 -11.274 29.328 1.00 97.69 176 ASP A N 1
ATOM 1354 C CA . ASP A 1 176 ? -31.487 -11.599 28.128 1.00 97.69 176 ASP A CA 1
ATOM 1355 C C . ASP A 1 176 ? -31.489 -10.437 27.125 1.00 97.69 176 ASP A C 1
ATOM 1357 O O . ASP A 1 176 ? -31.283 -10.657 25.930 1.00 97.69 176 ASP A O 1
ATOM 1361 N N . GLU A 1 177 ? -31.621 -9.199 27.612 1.00 97.44 177 GLU A N 1
ATOM 1362 C CA . GLU A 1 177 ? -31.555 -7.990 26.787 1.00 97.44 177 GLU A CA 1
ATOM 1363 C C . GLU A 1 177 ? -30.163 -7.832 26.160 1.00 97.44 177 GLU A C 1
ATOM 1365 O O . GLU A 1 177 ? -30.033 -7.604 24.956 1.00 97.44 177 GLU A O 1
ATOM 1370 N N . LEU A 1 178 ? -29.102 -8.013 26.954 1.00 96.50 178 LEU A N 1
ATOM 1371 C CA . LEU A 1 178 ? -27.730 -7.952 26.458 1.00 96.50 178 LEU A CA 1
ATOM 1372 C C . LEU A 1 178 ? -27.460 -9.045 25.415 1.00 96.50 178 LEU A C 1
ATOM 1374 O O . LEU A 1 178 ? -26.849 -8.778 24.381 1.00 96.50 178 LEU A O 1
ATOM 1378 N N . SER A 1 179 ? -27.924 -10.268 25.667 1.00 97.19 179 SER A N 1
ATOM 1379 C CA . SER A 1 179 ? -27.792 -11.397 24.743 1.00 97.19 179 SER A CA 1
ATOM 1380 C C . SER A 1 179 ? -28.496 -11.122 23.411 1.00 97.19 179 SER A C 1
ATOM 1382 O O . SER A 1 179 ? -27.931 -11.375 22.344 1.00 97.19 179 SER A O 1
ATOM 1384 N N . GLU A 1 180 ? -29.694 -10.532 23.449 1.00 97.25 180 GLU A N 1
ATOM 1385 C CA . GLU A 1 180 ? -30.432 -10.139 22.250 1.00 97.25 180 GLU A CA 1
ATOM 1386 C C . GLU A 1 180 ? -29.693 -9.049 21.460 1.00 97.25 180 GLU A C 1
ATOM 1388 O O . GLU A 1 180 ? -29.492 -9.198 20.253 1.00 97.25 180 GLU A O 1
ATOM 1393 N N . GLN A 1 181 ? -29.188 -8.010 22.131 1.00 96.62 181 GLN A N 1
ATOM 1394 C CA . GLN A 1 181 ? -28.396 -6.955 21.487 1.00 96.62 181 GLN A CA 1
ATOM 1395 C C . GLN A 1 181 ? -27.103 -7.500 20.864 1.00 96.62 181 GLN A C 1
ATOM 1397 O O . GLN A 1 181 ? -26.762 -7.155 19.731 1.00 96.62 181 GLN A O 1
ATOM 1402 N N . LEU A 1 182 ? -26.402 -8.403 21.556 1.00 95.25 182 LEU A N 1
ATOM 1403 C CA . LEU A 1 182 ? -25.197 -9.052 21.032 1.00 95.25 182 LEU A CA 1
ATOM 1404 C C . LEU A 1 182 ? -25.498 -9.959 19.834 1.00 95.25 182 LEU A C 1
ATOM 1406 O O . LEU A 1 182 ? -24.667 -10.069 18.932 1.00 95.25 182 LEU A O 1
ATOM 1410 N N . ARG A 1 183 ? -26.682 -10.581 19.788 1.00 95.19 183 ARG A N 1
ATOM 1411 C CA . ARG A 1 183 ? -27.126 -11.415 18.662 1.00 95.19 183 ARG A CA 1
ATOM 1412 C C . ARG A 1 183 ? -27.432 -10.600 17.405 1.00 95.19 183 ARG A C 1
ATOM 1414 O O . ARG A 1 183 ? -27.335 -11.138 16.303 1.00 95.19 183 ARG A O 1
ATOM 1421 N N . MET A 1 184 ? -27.784 -9.326 17.563 1.00 94.50 184 MET A N 1
ATOM 1422 C CA . MET A 1 184 ? -28.016 -8.403 16.448 1.00 94.50 184 MET A CA 1
ATOM 1423 C C . MET A 1 184 ? -26.716 -7.900 15.803 1.00 94.50 184 MET A C 1
ATOM 1425 O O . MET A 1 184 ? -26.761 -7.337 14.708 1.00 94.50 184 MET A O 1
ATOM 1429 N N . LEU A 1 185 ? -25.559 -8.105 16.445 1.00 90.94 185 LEU A N 1
ATOM 1430 C CA . LEU A 1 185 ? -24.269 -7.706 15.887 1.00 90.94 185 LEU A CA 1
ATOM 1431 C C . LEU A 1 185 ? -23.830 -8.629 14.734 1.00 90.94 185 LEU A C 1
ATOM 1433 O O . LEU A 1 185 ? -24.028 -9.846 14.792 1.00 90.94 185 LEU A O 1
ATOM 1437 N N . PRO A 1 186 ? -23.168 -8.085 13.695 1.00 84.38 186 PRO A N 1
ATOM 1438 C CA . PRO A 1 186 ? -22.497 -8.889 12.681 1.00 84.38 186 PRO A CA 1
ATOM 1439 C C . PRO A 1 186 ? -21.453 -9.827 13.297 1.00 84.38 186 PRO A C 1
ATOM 1441 O O . PRO A 1 186 ? -20.717 -9.450 14.207 1.00 84.38 186 PRO A O 1
ATOM 1444 N N . SER A 1 187 ? -21.294 -11.024 12.726 1.00 77.81 187 SER A N 1
ATOM 1445 C CA . SER A 1 187 ? -20.364 -12.045 13.238 1.00 77.81 187 SER A CA 1
ATOM 1446 C C . SER A 1 187 ? -18.906 -11.574 13.343 1.00 77.81 187 SER A C 1
ATOM 1448 O O . SER A 1 187 ? -18.150 -12.068 14.180 1.00 77.81 187 SER A O 1
ATOM 1450 N N . PHE A 1 188 ? -18.495 -10.631 12.488 1.00 70.62 188 PHE A N 1
ATOM 1451 C CA . PHE A 1 188 ? -17.171 -10.011 12.551 1.00 70.62 188 PHE A CA 1
ATOM 1452 C C . PHE A 1 188 ? -17.004 -9.152 13.814 1.00 70.62 188 PHE A C 1
ATOM 1454 O O . PHE A 1 188 ? -16.012 -9.299 14.529 1.00 70.62 188 PHE A O 1
ATOM 1461 N N . ASP A 1 189 ? -18.001 -8.327 14.131 1.00 75.88 189 ASP A N 1
ATOM 1462 C CA . ASP A 1 189 ? -17.975 -7.418 15.278 1.00 75.88 189 ASP A CA 1
ATOM 1463 C C . ASP A 1 189 ? -18.068 -8.187 16.597 1.00 75.88 189 ASP A C 1
ATOM 1465 O O . ASP A 1 189 ? -17.349 -7.873 17.544 1.00 75.88 189 ASP A O 1
ATOM 1469 N N . THR A 1 190 ? -18.858 -9.266 16.646 1.00 87.50 190 THR A N 1
ATOM 1470 C CA . THR A 1 190 ? -18.907 -10.162 17.812 1.00 87.50 190 THR A CA 1
ATOM 1471 C C . THR A 1 190 ? -17.530 -10.761 18.113 1.00 87.50 190 THR A C 1
ATOM 1473 O O . THR A 1 190 ? -17.103 -10.803 19.268 1.00 87.50 190 THR A O 1
ATOM 1476 N N . LYS A 1 191 ? -16.790 -11.186 17.078 1.00 80.88 191 LYS A N 1
ATOM 1477 C CA . LYS A 1 191 ? -15.432 -11.730 17.231 1.00 80.88 191 LYS A CA 1
ATOM 1478 C C . LYS A 1 191 ? -14.442 -10.663 17.710 1.00 80.88 191 LYS A C 1
ATOM 1480 O O . LYS A 1 191 ? -13.589 -10.950 18.556 1.00 80.88 191 LYS A O 1
ATOM 1485 N N . LEU A 1 192 ? -14.553 -9.439 17.194 1.00 73.69 192 LEU A N 1
ATOM 1486 C CA . LEU A 1 192 ? -13.721 -8.311 17.614 1.00 73.69 192 LEU A CA 1
ATOM 1487 C C . LEU A 1 192 ? -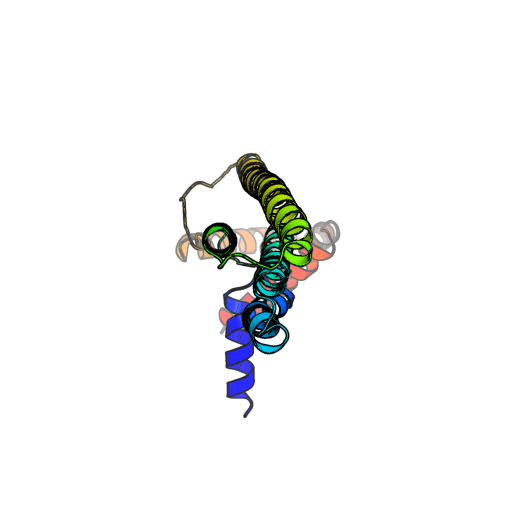13.993 -7.913 19.073 1.00 73.69 192 LEU A C 1
ATOM 1489 O O . LEU A 1 192 ? -13.049 -7.704 19.837 1.00 73.69 192 LEU A O 1
ATOM 1493 N N . LEU A 1 193 ? -15.266 -7.867 19.474 1.00 92.25 193 LEU A N 1
ATOM 1494 C CA . LEU A 1 193 ? -15.679 -7.576 20.845 1.00 92.25 193 LEU A CA 1
ATOM 1495 C C . LEU A 1 193 ? -15.165 -8.644 21.815 1.00 92.25 193 LEU A C 1
ATOM 1497 O O . LEU A 1 193 ? -14.555 -8.305 22.824 1.00 92.25 193 LEU A O 1
ATOM 1501 N N . HIS A 1 194 ? -15.331 -9.924 21.472 1.00 92.50 194 HIS A N 1
ATOM 1502 C CA . HIS A 1 194 ? -14.812 -11.041 22.264 1.00 92.50 194 HIS A CA 1
ATOM 1503 C C . HIS A 1 194 ? -13.294 -10.936 22.470 1.00 92.50 194 HIS A C 1
ATOM 1505 O O . HIS A 1 194 ? -12.794 -11.111 23.576 1.00 92.50 194 HIS A O 1
ATOM 1511 N N . THR A 1 195 ? -12.551 -10.604 21.411 1.00 86.19 195 THR A N 1
ATOM 1512 C CA . THR A 1 195 ? -11.091 -10.434 21.490 1.00 86.19 195 THR A CA 1
ATOM 1513 C C . THR A 1 195 ? -10.709 -9.237 22.366 1.00 86.19 195 THR A C 1
ATOM 1515 O O . THR A 1 195 ? -9.791 -9.336 23.173 1.00 86.19 195 THR A O 1
ATOM 1518 N N . SER A 1 196 ? -11.435 -8.121 22.246 1.00 89.69 196 SER A N 1
ATOM 1519 C CA . SER A 1 196 ? -11.209 -6.919 23.059 1.00 89.69 196 SER A CA 1
ATOM 1520 C C . SER A 1 196 ? -11.465 -7.168 24.549 1.00 89.69 196 SER A C 1
ATOM 1522 O O . SER A 1 196 ? -10.678 -6.729 25.383 1.00 89.69 196 SER A O 1
ATOM 1524 N N . LEU A 1 197 ? -12.534 -7.898 24.885 1.00 93.62 197 LEU A N 1
ATOM 1525 C CA . LEU A 1 197 ? -12.851 -8.276 26.266 1.00 93.62 197 LEU A CA 1
ATOM 1526 C C . LEU A 1 197 ? -11.790 -9.209 26.851 1.00 93.62 197 LEU A C 1
ATOM 1528 O O . LEU A 1 197 ? -11.311 -8.962 27.952 1.00 93.62 197 LEU A O 1
ATOM 1532 N N . HIS A 1 198 ? -11.364 -10.217 26.088 1.00 91.06 198 HIS A N 1
ATOM 1533 C CA . HIS A 1 198 ? -10.305 -11.128 26.517 1.00 91.06 198 HIS A CA 1
ATOM 1534 C C . HIS A 1 198 ? -8.971 -10.392 26.742 1.00 91.06 198 HIS A C 1
ATOM 1536 O O . HIS A 1 198 ? -8.227 -10.716 27.666 1.00 91.06 198 HIS A O 1
ATOM 1542 N N . LEU A 1 199 ? -8.651 -9.390 25.919 1.00 85.62 199 LEU A N 1
ATOM 1543 C CA . LEU A 1 199 ? -7.446 -8.579 26.100 1.00 85.62 199 LEU A CA 1
ATOM 1544 C C . LEU A 1 199 ? -7.521 -7.739 27.381 1.00 85.62 199 LEU A C 1
ATOM 1546 O O . LEU A 1 199 ? -6.545 -7.681 28.122 1.00 85.62 199 LEU A O 1
ATOM 1550 N N . LEU A 1 200 ? -8.675 -7.128 27.669 1.00 90.50 200 LEU A N 1
ATOM 1551 C CA . LEU A 1 200 ? -8.896 -6.414 28.932 1.00 90.50 200 LEU A CA 1
ATOM 1552 C C . LEU A 1 200 ? -8.771 -7.346 30.143 1.00 90.50 200 LEU A C 1
ATOM 1554 O O . LEU A 1 200 ? -8.196 -6.955 31.155 1.00 90.50 200 LEU A O 1
ATOM 1558 N N . GLU A 1 201 ? -9.279 -8.572 30.030 1.00 90.69 201 GLU A N 1
ATOM 1559 C CA . GLU A 1 201 ? -9.173 -9.583 31.082 1.00 90.69 201 GLU A CA 1
ATOM 1560 C C . GLU A 1 201 ? -7.726 -9.992 31.363 1.00 90.69 201 GLU A C 1
ATOM 1562 O O . GLU A 1 201 ? -7.353 -10.114 32.520 1.00 90.69 201 GLU A O 1
ATOM 1567 N N . LEU A 1 202 ? -6.899 -10.152 30.328 1.00 88.62 202 LEU A N 1
ATOM 1568 C CA . LEU A 1 202 ? -5.501 -10.558 30.496 1.00 88.62 202 LEU A CA 1
ATOM 1569 C C . LEU A 1 202 ? -4.573 -9.429 30.958 1.00 88.62 202 LEU A C 1
ATOM 1571 O O . LEU A 1 202 ? -3.653 -9.681 31.728 1.00 88.62 202 LEU A O 1
ATOM 1575 N N . GLU A 1 203 ? -4.753 -8.218 30.429 1.00 87.25 203 GLU A N 1
ATOM 1576 C CA . GLU A 1 203 ? -3.768 -7.133 30.575 1.00 87.25 203 GLU A CA 1
ATOM 1577 C C . GLU A 1 203 ? -4.142 -6.113 31.661 1.00 87.25 203 GLU A C 1
ATOM 1579 O O . GLU A 1 203 ? -3.279 -5.369 32.130 1.00 87.25 203 GLU A O 1
ATOM 1584 N N . VAL A 1 204 ? -5.424 -6.019 32.038 1.00 85.81 204 VAL A N 1
ATOM 1585 C CA . VAL A 1 204 ? -5.927 -4.964 32.942 1.00 85.81 204 VAL A CA 1
ATOM 1586 C C . VAL A 1 204 ? -6.486 -5.521 34.247 1.00 85.81 204 VAL A C 1
ATOM 1588 O O . VAL A 1 204 ? -6.342 -4.873 35.286 1.00 85.81 204 VAL A O 1
ATOM 1591 N N . LEU A 1 205 ? -7.138 -6.685 34.213 1.00 78.44 205 LEU A N 1
ATOM 1592 C CA . LEU A 1 205 ? -7.624 -7.332 35.429 1.00 78.44 205 LEU A CA 1
ATOM 1593 C C . LEU A 1 205 ? -6.466 -8.103 36.104 1.00 78.44 205 LEU A C 1
ATOM 1595 O O . LEU A 1 205 ? -5.737 -8.811 35.414 1.00 78.44 205 LEU A O 1
ATOM 1599 N N . PRO A 1 206 ? -6.245 -7.910 37.419 1.00 62.62 206 PRO A N 1
ATOM 1600 C CA . PRO A 1 206 ? -5.159 -8.550 38.164 1.00 62.62 206 PRO A CA 1
ATOM 1601 C C . PRO A 1 206 ? -5.370 -10.050 38.402 1.00 62.62 206 PRO A C 1
ATOM 1603 O O . PRO A 1 206 ? -6.541 -10.490 38.472 1.00 62.62 206 PRO A O 1
#

Nearest PDB structures (foldseek):
  2oer-assembly1_A  TM=3.537E-01  e=3.503E+00  Pseudomonas aeruginosa
  4dwl-assembly1_D  TM=3.746E-01  e=8.927E+00  Rauchvirus BPP1

Secondary structure (DSSP, 8-state):
-HHHHHHHHHHHHHHB-GGGGGGHHHHHHHHHHHHHHHHH-TT-HHHHHHHHHHHHHHHHHHHHHH--BSSHHHHHHHHHHHHHHHHHHHHHHTTPPPPPHHHHHHHHHHHHHHHHHHHHHHHHHHHHHHHHHHHHHHSPPSS---TT-S--PPPHHHHHHHHHHHHHHHHTS-HHHHHHHHHTS-HHHHHHHHHHHHHHHHHT--

pLDDT: mean 77.71, std 14.67, range [40.03, 97.69]

Foldseek 3Di:
DVVVVVVVVCVLPVFWDPVQSVLVVLVVVLVVQLCVLCVPPVPQLLSSLLSNLVSLLVNLVCLLVRVTGPWNVVSVVVSVVSLVVNCVSLVVLVPDPDDDPVVNVVSVCSSVVSVVVSVVSVVVSVCSSVVVVVVVVPPDDPDDDPPTDDPPPPDPVVVVVVVVVVVVVVVVDDPVRVVVVLVPDDPVVNVVVVVVVVCCCPPPPD

Radius of gyration: 24.9 Å; Cα contacts (8 Å, |Δi|>4): 100; chains: 1; bounding box: 57×36×74 Å